Protein AF-A0A954U0E5-F1 (afdb_monomer_lite)

Foldseek 3Di:
DPDDDDDLVVVLLVVLLLLLLVLQLLLLVLQLCQQPPQPPRVDALQLCCCCPVVVHDSVVSSVVVNVLSVLSNCLSVCSNVVVVVVVVVVVVDPDDDPPPPPVPSNLVSLVSQLVSLVSSLVSQLVVDDVCSVLSCLLCLLVNLSSVLSNLQDADPVGNHRPPVSNVVSLLSLLLSLLSNLLSQLVCLLVVPVVQLLLQQLLCVLVVHDGDDPVVSSVVSNVSSVVSNVLSVDSNVDLDLVSLQVQLVVLLVVLCSQCSRVNPSCVSSSSSSSSSNSSSVSSSSNSVSVVVVVVVVVVVVVVVVVVVVVVVPVPPVVVVVVVVPD

Radius of gyration: 26.09 Å; chains: 1; bounding box: 82×47×80 Å

Structure (mmCIF, N/CA/C/O backbone):
data_AF-A0A954U0E5-F1
#
_entry.id   AF-A0A954U0E5-F1
#
loop_
_atom_site.group_PDB
_atom_site.id
_atom_site.type_symbol
_atom_site.label_atom_id
_atom_site.label_alt_id
_atom_site.label_comp_id
_atom_site.label_asym_id
_atom_site.label_entity_id
_atom_site.label_seq_id
_atom_site.pdbx_PDB_ins_code
_atom_site.Cartn_x
_atom_site.Cartn_y
_atom_site.Cartn_z
_atom_site.occupancy
_atom_site.B_iso_or_equiv
_atom_site.auth_seq_id
_atom_site.auth_comp_id
_atom_site.auth_asym_id
_atom_site.auth_atom_id
_atom_site.pdbx_PDB_model_num
ATOM 1 N N . MET A 1 1 ? -1.520 0.948 39.987 1.00 55.84 1 MET A N 1
ATOM 2 C CA . MET A 1 1 ? -2.871 0.745 39.416 1.00 55.84 1 MET A CA 1
ATOM 3 C C . MET A 1 1 ? -2.752 -0.191 38.223 1.00 55.84 1 MET A C 1
ATOM 5 O O . MET A 1 1 ? -1.857 0.040 37.416 1.00 55.84 1 MET A O 1
ATOM 9 N N . PRO A 1 2 ? -3.579 -1.242 38.111 1.00 66.69 2 PRO A N 1
ATOM 10 C CA . PRO A 1 2 ? -3.594 -2.088 36.920 1.00 66.69 2 PRO A CA 1
ATOM 11 C C . PRO A 1 2 ? -3.989 -1.260 35.680 1.00 66.69 2 PRO A C 1
ATOM 13 O O . PRO A 1 2 ? -4.793 -0.332 35.808 1.00 66.69 2 PRO A O 1
ATOM 16 N N . PRO A 1 3 ? -3.432 -1.548 34.489 1.00 73.62 3 PRO A N 1
ATOM 17 C CA . PRO A 1 3 ? -3.796 -0.834 33.271 1.00 73.62 3 PRO A CA 1
ATOM 18 C C . PRO A 1 3 ? -5.290 -1.017 32.983 1.00 73.62 3 PRO A C 1
ATOM 20 O O . PRO A 1 3 ? -5.809 -2.133 33.046 1.00 73.62 3 PRO A O 1
ATOM 23 N N . ALA A 1 4 ? -5.983 0.078 32.661 1.00 79.50 4 ALA A N 1
ATOM 24 C CA . ALA A 1 4 ? -7.388 0.026 32.271 1.00 79.50 4 ALA A CA 1
ATOM 25 C C . ALA A 1 4 ? -7.570 -0.944 31.090 1.00 79.50 4 ALA A C 1
ATOM 27 O O . ALA A 1 4 ? -6.839 -0.863 30.097 1.00 79.50 4 ALA A O 1
ATOM 28 N N . LYS A 1 5 ? -8.539 -1.865 31.195 1.00 87.12 5 LYS A N 1
ATOM 29 C CA . LYS A 1 5 ? -8.876 -2.789 30.104 1.00 87.12 5 LYS A CA 1
ATOM 30 C C . LYS A 1 5 ? -9.288 -1.968 28.878 1.00 87.12 5 LYS A C 1
ATOM 32 O O . LYS A 1 5 ? -10.148 -1.094 28.971 1.00 87.12 5 LYS A O 1
ATOM 37 N N . LEU A 1 6 ? -8.648 -2.221 27.736 1.00 87.88 6 LEU A N 1
ATOM 38 C CA . LEU A 1 6 ? -9.009 -1.565 26.480 1.00 87.88 6 LEU A CA 1
ATOM 39 C C . LEU A 1 6 ? -10.391 -2.044 26.040 1.00 87.88 6 LEU A C 1
ATOM 41 O O . LEU A 1 6 ? -10.669 -3.243 26.103 1.00 87.88 6 LEU A O 1
ATOM 45 N N . THR A 1 7 ? -11.229 -1.124 25.558 1.00 91.94 7 THR A N 1
ATOM 46 C CA . THR A 1 7 ? -12.489 -1.529 24.934 1.00 91.94 7 THR A CA 1
ATOM 47 C C . THR A 1 7 ? -12.191 -2.275 23.628 1.00 91.94 7 THR A C 1
ATOM 49 O O . THR A 1 7 ? -11.170 -1.998 22.978 1.00 91.94 7 THR A O 1
ATOM 52 N N . PRO A 1 8 ? -13.033 -3.236 23.229 1.00 91.50 8 PRO A N 1
ATOM 53 C CA . PRO A 1 8 ? -12.815 -4.006 22.009 1.00 91.50 8 PRO A CA 1
ATOM 54 C C . PRO A 1 8 ? -12.653 -3.146 20.737 1.00 91.50 8 PRO A C 1
ATOM 56 O O . PRO A 1 8 ? -11.813 -3.455 19.889 1.00 91.50 8 PRO A O 1
ATOM 59 N N . GLU A 1 9 ? -13.348 -2.010 20.630 1.00 92.50 9 GLU A N 1
ATOM 60 C CA . GLU A 1 9 ? -13.232 -1.068 19.504 1.00 92.50 9 GLU A CA 1
ATOM 61 C C . GLU A 1 9 ? -11.826 -0.466 19.428 1.00 92.50 9 GLU A C 1
ATOM 63 O O . GLU A 1 9 ? -11.230 -0.369 18.354 1.00 92.50 9 GLU A O 1
ATOM 68 N N . VAL A 1 10 ? -11.252 -0.105 20.582 1.00 92.00 10 VAL A N 1
ATOM 69 C CA . VAL A 1 10 ? -9.889 0.435 20.663 1.00 92.00 10 VAL A CA 1
ATOM 70 C C . VAL A 1 10 ? -8.868 -0.612 20.217 1.00 92.00 10 VAL A C 1
ATOM 72 O O . VAL A 1 10 ? -7.860 -0.265 19.598 1.00 92.00 10 VAL A O 1
ATOM 75 N N . VAL A 1 11 ? -9.125 -1.899 20.473 1.00 94.25 11 VAL A N 1
ATOM 76 C CA . VAL A 1 11 ? -8.275 -2.990 19.977 1.00 94.25 11 VAL A CA 1
ATOM 77 C C . VAL A 1 11 ? -8.310 -3.052 18.448 1.00 94.25 11 VAL A C 1
ATOM 79 O O . VAL A 1 11 ? -7.245 -3.128 17.831 1.00 94.25 11 VAL A O 1
ATOM 82 N N . VAL A 1 12 ? -9.494 -2.965 17.830 1.00 95.50 12 VAL A N 1
ATOM 83 C CA . VAL A 1 12 ? -9.645 -2.956 16.361 1.00 95.50 12 VAL A CA 1
ATOM 84 C C . VAL A 1 12 ? -8.952 -1.738 15.748 1.00 95.50 12 VAL A C 1
ATOM 86 O O . VAL A 1 12 ? -8.117 -1.898 14.855 1.00 95.50 12 VAL A O 1
ATOM 89 N N . GLN A 1 13 ? -9.208 -0.535 16.276 1.00 94.75 13 GLN A N 1
ATOM 90 C CA . GLN A 1 13 ? -8.558 0.700 15.821 1.00 94.75 13 GLN A CA 1
ATOM 91 C C . GLN A 1 13 ? -7.031 0.585 15.892 1.00 94.75 13 GLN A C 1
ATOM 93 O O . GLN A 1 13 ? -6.328 0.900 14.934 1.00 94.75 13 GLN A O 1
ATOM 98 N N . ARG A 1 14 ? -6.497 0.062 17.002 1.00 94.25 14 ARG A N 1
ATOM 99 C CA . ARG A 1 14 ? -5.051 -0.107 17.183 1.00 94.25 14 ARG A CA 1
ATOM 100 C C . ARG A 1 14 ? -4.450 -1.089 16.180 1.00 94.25 14 ARG A C 1
ATOM 102 O O . ARG A 1 14 ? -3.355 -0.833 15.684 1.00 94.25 14 ARG A O 1
ATOM 109 N N . ARG A 1 15 ? -5.135 -2.202 15.889 1.00 96.31 15 ARG A N 1
ATOM 110 C CA . ARG A 1 15 ? -4.690 -3.188 14.889 1.00 96.31 15 ARG A CA 1
ATOM 111 C C . ARG A 1 15 ? -4.617 -2.562 13.499 1.00 96.31 15 ARG A C 1
ATOM 113 O O . ARG A 1 15 ? -3.577 -2.675 12.857 1.00 96.31 15 ARG A O 1
ATOM 120 N N . VAL A 1 16 ? -5.664 -1.845 13.089 1.00 97.25 16 VAL A N 1
ATOM 121 C CA . VAL A 1 16 ? -5.708 -1.141 11.798 1.00 97.25 16 VAL A CA 1
ATOM 122 C C . VAL A 1 16 ? -4.586 -0.109 11.689 1.00 97.25 16 VAL A C 1
ATOM 124 O O . VAL A 1 16 ? -3.791 -0.170 10.754 1.00 97.25 16 VAL A O 1
ATOM 127 N N . THR A 1 17 ? -4.457 0.796 12.662 1.00 96.38 17 THR A N 1
ATOM 128 C CA . THR A 1 17 ? -3.434 1.852 12.621 1.00 96.38 17 THR A CA 1
ATOM 129 C C . THR A 1 17 ? -2.017 1.279 12.631 1.00 96.38 17 THR A C 1
ATOM 131 O O . THR A 1 17 ? -1.142 1.786 11.934 1.00 96.38 17 THR A O 1
ATOM 134 N N . ASN A 1 18 ? -1.763 0.212 13.396 1.00 96.62 18 ASN A N 1
ATOM 135 C CA . ASN A 1 18 ? -0.454 -0.441 13.394 1.00 96.62 18 ASN A CA 1
ATOM 136 C C . ASN A 1 18 ? -0.160 -1.123 12.054 1.00 96.62 18 ASN A C 1
ATOM 138 O O . ASN A 1 18 ? 0.963 -1.017 11.569 1.00 96.62 18 ASN A O 1
ATOM 142 N N . CYS A 1 19 ? -1.152 -1.781 11.447 1.00 98.38 19 CYS A N 1
ATOM 143 C CA . CYS A 1 19 ? -1.001 -2.389 10.129 1.00 98.38 19 CYS A CA 1
ATOM 144 C C . CYS A 1 19 ? -0.666 -1.327 9.070 1.00 98.38 19 CYS A C 1
ATOM 146 O O . CYS A 1 19 ? 0.335 -1.468 8.375 1.00 98.38 19 CYS A O 1
ATOM 148 N N . LEU A 1 20 ? -1.399 -0.207 9.039 1.00 98.31 20 LEU A N 1
ATOM 149 C CA . LEU A 1 20 ? -1.103 0.916 8.142 1.00 98.31 20 LEU A CA 1
ATOM 150 C C . LEU A 1 20 ? 0.313 1.478 8.339 1.00 98.31 20 LEU A C 1
ATOM 152 O O . LEU A 1 20 ? 0.988 1.770 7.358 1.00 98.31 20 LEU A O 1
ATOM 156 N N . ARG A 1 21 ? 0.790 1.613 9.585 1.00 98.00 21 ARG A N 1
ATOM 157 C CA . ARG A 1 21 ? 2.162 2.080 9.866 1.00 98.00 21 ARG A CA 1
ATOM 158 C C . ARG A 1 21 ? 3.225 1.129 9.329 1.00 98.00 21 ARG A C 1
ATOM 160 O O . ARG A 1 21 ? 4.216 1.596 8.780 1.00 98.00 21 ARG A O 1
ATOM 167 N N . VAL A 1 22 ? 3.025 -0.180 9.484 1.00 98.38 22 VAL A N 1
ATOM 168 C CA . VAL A 1 22 ? 3.940 -1.192 8.934 1.00 98.38 22 VAL A CA 1
ATOM 169 C C . VAL A 1 22 ? 3.947 -1.114 7.411 1.00 98.38 22 VAL A C 1
ATOM 171 O O . VAL A 1 22 ? 5.017 -1.011 6.824 1.00 98.38 22 VAL A O 1
ATOM 174 N N . VAL A 1 23 ? 2.769 -1.086 6.780 1.00 98.56 23 VAL A N 1
ATOM 175 C CA . VAL A 1 23 ? 2.635 -0.961 5.319 1.00 98.56 23 VAL A CA 1
ATOM 176 C C . VAL A 1 23 ? 3.335 0.300 4.810 1.00 98.56 23 VAL A C 1
ATOM 178 O O . VAL A 1 23 ? 4.126 0.215 3.875 1.00 98.56 23 VAL A O 1
ATOM 181 N N . LEU A 1 24 ? 3.105 1.448 5.457 1.00 98.50 24 LEU A N 1
ATOM 182 C CA . LEU A 1 24 ? 3.744 2.711 5.092 1.00 98.50 24 LEU A CA 1
ATOM 183 C C . LEU A 1 24 ? 5.268 2.634 5.218 1.00 98.50 24 LEU A C 1
ATOM 185 O O . LEU A 1 24 ? 5.973 3.036 4.301 1.00 98.50 24 LEU A O 1
ATOM 189 N N . ALA A 1 25 ? 5.779 2.108 6.333 1.00 98.56 25 ALA A N 1
ATOM 190 C CA . ALA A 1 25 ? 7.216 2.002 6.563 1.00 98.56 25 ALA A CA 1
ATOM 191 C C . ALA A 1 25 ? 7.895 1.079 5.541 1.00 98.56 25 ALA A C 1
ATOM 193 O O . ALA A 1 25 ? 8.943 1.436 5.008 1.00 98.56 25 ALA A O 1
ATOM 194 N N . VAL A 1 26 ? 7.279 -0.068 5.231 1.00 98.62 26 VAL A N 1
ATOM 195 C CA . VAL A 1 26 ? 7.780 -1.003 4.213 1.00 98.62 26 VAL A CA 1
ATOM 196 C C . VAL A 1 26 ? 7.781 -0.352 2.830 1.00 98.62 26 VAL A C 1
ATOM 198 O O . VAL A 1 26 ? 8.789 -0.423 2.134 1.00 98.62 26 VAL A O 1
ATOM 201 N N . GLN A 1 27 ? 6.701 0.335 2.455 1.00 98.38 27 GLN A N 1
ATOM 202 C CA . GLN A 1 27 ? 6.607 1.038 1.176 1.00 98.38 27 GLN A CA 1
ATOM 203 C C . GLN A 1 27 ? 7.632 2.169 1.053 1.00 98.38 27 GLN A C 1
ATOM 205 O O . GLN A 1 27 ? 8.293 2.275 0.025 1.00 98.38 27 GLN A O 1
ATOM 210 N N . CYS A 1 28 ? 7.797 2.993 2.093 1.00 98.56 28 CYS A N 1
ATOM 211 C CA . CYS A 1 28 ? 8.821 4.037 2.122 1.00 98.56 28 CYS A CA 1
ATOM 212 C C . CYS A 1 28 ? 10.231 3.444 2.008 1.00 98.56 28 CYS A C 1
ATOM 214 O O . CYS A 1 28 ? 11.059 3.980 1.279 1.00 98.56 28 CYS A O 1
ATOM 216 N N . GLY A 1 29 ? 10.491 2.328 2.698 1.00 98.38 29 GLY A N 1
ATOM 217 C CA . GLY A 1 29 ? 11.748 1.591 2.581 1.00 98.38 29 GLY A CA 1
ATOM 218 C C . GLY A 1 29 ? 11.969 1.034 1.175 1.00 98.38 29 GLY A C 1
ATOM 219 O O . GLY A 1 29 ? 13.069 1.148 0.653 1.00 98.38 29 GLY A O 1
ATOM 220 N N . GLY A 1 30 ? 10.928 0.497 0.533 1.00 97.94 30 GLY A N 1
ATOM 221 C CA . GLY A 1 30 ? 10.982 0.032 -0.853 1.00 97.94 30 GLY A CA 1
ATOM 222 C C . GLY A 1 30 ? 11.251 1.152 -1.853 1.00 97.94 30 GLY A C 1
ATOM 223 O O . GLY A 1 30 ? 12.114 1.000 -2.710 1.00 97.94 30 GLY A O 1
ATOM 224 N N . MET A 1 31 ? 10.573 2.295 -1.703 1.00 97.25 31 MET A N 1
ATOM 225 C CA . MET A 1 31 ? 10.787 3.468 -2.554 1.00 97.25 31 MET A CA 1
ATOM 226 C C . MET A 1 31 ? 12.219 3.990 -2.435 1.00 97.25 31 MET A C 1
ATOM 228 O O . MET A 1 31 ? 12.886 4.190 -3.443 1.00 97.25 31 MET A O 1
ATOM 232 N N . ALA A 1 32 ? 12.707 4.159 -1.206 1.00 97.81 32 ALA A N 1
ATOM 233 C CA . ALA A 1 32 ? 14.068 4.615 -0.974 1.00 97.81 32 ALA A CA 1
ATOM 234 C C . ALA A 1 32 ? 15.101 3.592 -1.456 1.00 97.81 32 ALA A C 1
ATOM 236 O O . ALA A 1 32 ? 16.083 3.968 -2.083 1.00 97.81 32 ALA A O 1
ATOM 237 N N . ALA A 1 33 ? 14.867 2.298 -1.219 1.00 97.38 33 ALA A N 1
ATOM 238 C CA . ALA A 1 33 ? 15.778 1.254 -1.662 1.00 97.38 33 ALA A CA 1
ATOM 239 C C . ALA A 1 33 ? 15.918 1.195 -3.181 1.00 97.38 33 ALA A C 1
ATOM 241 O O . ALA A 1 33 ? 17.031 1.001 -3.664 1.00 97.38 33 ALA A O 1
ATOM 242 N N . ARG A 1 34 ? 14.813 1.398 -3.911 1.00 96.44 34 ARG A N 1
ATOM 243 C CA . ARG A 1 34 ? 14.799 1.410 -5.376 1.00 96.44 34 ARG A CA 1
ATOM 244 C C . ARG A 1 34 ? 15.803 2.421 -5.923 1.00 96.44 34 ARG A C 1
ATOM 246 O O . ARG A 1 34 ? 16.664 2.042 -6.700 1.00 96.44 34 ARG A O 1
ATOM 253 N N . TYR A 1 35 ? 15.734 3.660 -5.451 1.00 96.25 35 TYR A N 1
ATOM 254 C CA . TYR A 1 35 ? 16.524 4.748 -6.026 1.00 96.25 35 TYR A CA 1
ATOM 255 C C . TYR A 1 35 ? 17.900 4.934 -5.370 1.00 96.25 35 TYR A C 1
ATOM 257 O O . TYR A 1 35 ? 18.834 5.364 -6.033 1.00 96.25 35 TYR A O 1
ATOM 265 N N . LEU A 1 36 ? 18.068 4.570 -4.092 1.00 96.50 36 LEU A N 1
ATOM 266 C CA . LEU A 1 36 ? 19.341 4.763 -3.379 1.00 96.50 36 LEU A CA 1
ATOM 267 C C . LEU A 1 36 ? 20.290 3.562 -3.458 1.00 96.50 36 LEU A C 1
ATOM 269 O O . LEU A 1 36 ? 21.501 3.738 -3.344 1.00 96.50 36 LEU A O 1
ATOM 273 N N . PHE A 1 37 ? 19.764 2.335 -3.557 1.00 95.94 37 PHE A N 1
ATOM 274 C CA . PHE A 1 37 ? 20.568 1.121 -3.348 1.00 95.94 37 PHE A CA 1
ATOM 275 C C . PHE A 1 37 ? 20.539 0.139 -4.520 1.00 95.94 37 PHE A C 1
ATOM 277 O O . PHE A 1 37 ? 21.452 -0.681 -4.627 1.00 95.94 37 PHE A O 1
ATOM 284 N N . VAL A 1 38 ? 19.530 0.190 -5.398 1.00 94.19 38 VAL A N 1
ATOM 285 C CA . VAL A 1 38 ? 19.471 -0.694 -6.570 1.00 94.19 38 VAL A CA 1
ATOM 286 C C . VAL A 1 38 ? 20.225 -0.041 -7.737 1.00 94.19 38 VAL A C 1
ATOM 288 O O . VAL A 1 38 ? 19.858 1.046 -8.169 1.00 94.19 38 VAL A O 1
ATOM 291 N N . PRO A 1 39 ? 21.271 -0.684 -8.288 1.00 86.62 39 PRO A N 1
ATOM 292 C CA . PRO A 1 39 ? 22.150 -0.052 -9.276 1.00 86.62 39 PRO A CA 1
ATOM 293 C C . PRO A 1 39 ? 21.510 0.158 -10.656 1.00 86.62 39 PRO A C 1
ATOM 295 O O . PRO A 1 39 ? 22.025 0.939 -11.443 1.00 86.62 39 PRO A O 1
ATOM 298 N N . PHE A 1 40 ? 20.413 -0.538 -10.966 1.00 80.75 40 PHE A N 1
ATOM 299 C CA . PHE A 1 40 ? 19.806 -0.542 -12.304 1.00 80.75 40 PHE A CA 1
ATOM 300 C C . PHE A 1 40 ? 18.564 0.352 -12.436 1.00 80.75 40 PHE A C 1
ATOM 302 O O . PHE A 1 40 ? 18.043 0.496 -13.535 1.00 80.75 40 PHE A O 1
ATOM 309 N N . GLU A 1 41 ? 18.076 0.937 -11.338 1.00 78.88 41 GLU A N 1
ATOM 310 C CA . GLU A 1 41 ? 16.840 1.735 -11.317 1.00 78.88 41 GLU A CA 1
ATOM 311 C C . GLU A 1 41 ? 17.018 3.026 -10.503 1.00 78.88 41 GLU A C 1
ATOM 313 O O . GLU A 1 41 ? 16.167 3.382 -9.689 1.00 78.88 41 GLU A O 1
ATOM 318 N N . GLN A 1 42 ? 18.151 3.708 -10.691 1.00 82.00 42 GLN A N 1
ATOM 319 C CA . GLN A 1 42 ? 18.476 4.917 -9.926 1.00 82.00 42 GLN A CA 1
ATOM 320 C C . GLN A 1 42 ? 17.687 6.149 -10.379 1.00 82.00 42 GLN A C 1
ATOM 322 O O . GLN A 1 42 ? 17.476 7.051 -9.580 1.00 82.00 42 GLN A O 1
ATOM 327 N N . GLU A 1 43 ? 17.199 6.167 -11.619 1.00 91.25 43 GLU A N 1
ATOM 328 C CA . GLU A 1 43 ? 16.533 7.336 -12.190 1.00 91.25 43 GLU A CA 1
ATOM 329 C C . GLU A 1 43 ? 15.008 7.210 -12.090 1.00 91.25 43 GLU A C 1
ATOM 331 O O . GLU A 1 43 ? 14.399 6.324 -12.698 1.00 91.25 43 GLU A O 1
ATOM 336 N N . SER A 1 44 ? 14.359 8.108 -11.344 1.00 95.44 44 SER A N 1
ATOM 337 C CA . SER A 1 44 ? 12.902 8.255 -11.427 1.00 95.44 44 SER A CA 1
ATOM 338 C C . SER A 1 44 ? 12.470 9.171 -12.569 1.00 95.44 44 SER A C 1
ATOM 340 O O . SER A 1 44 ? 13.234 9.983 -13.093 1.00 95.44 44 SER A O 1
ATOM 342 N N . ASP A 1 45 ? 11.175 9.125 -12.885 1.00 96.44 45 ASP A N 1
ATOM 343 C CA . ASP A 1 45 ? 10.559 10.099 -13.787 1.00 96.44 45 ASP A CA 1
ATOM 344 C C . ASP A 1 45 ? 10.649 11.535 -13.252 1.00 96.44 45 ASP A C 1
ATOM 346 O O . ASP A 1 45 ? 10.699 12.472 -14.046 1.00 96.44 45 ASP A O 1
ATOM 350 N N . PHE A 1 46 ? 10.732 11.726 -11.928 1.00 97.00 46 PHE A N 1
ATOM 351 C CA . PHE A 1 46 ? 11.002 13.038 -11.339 1.00 97.00 46 PHE A CA 1
ATOM 352 C C . PHE A 1 46 ? 12.404 13.521 -11.717 1.00 97.00 46 PHE A C 1
ATOM 354 O O . PHE A 1 46 ? 12.530 14.597 -12.298 1.00 97.00 46 PHE A O 1
ATOM 361 N N . PHE A 1 47 ? 13.438 12.713 -11.463 1.00 97.38 47 PHE A N 1
ATOM 362 C CA . PHE A 1 47 ? 14.819 13.039 -11.832 1.00 97.38 47 PHE A CA 1
ATOM 363 C C . PHE A 1 47 ? 14.954 13.328 -13.322 1.00 97.38 47 PHE A C 1
ATOM 365 O O . PHE A 1 47 ? 15.462 14.377 -13.715 1.00 97.38 47 PHE A O 1
ATOM 372 N N . SER A 1 48 ? 14.435 12.434 -14.156 1.00 96.88 48 SER A N 1
ATOM 373 C CA . SER A 1 48 ? 14.538 12.602 -15.594 1.00 96.88 48 SER A CA 1
ATOM 374 C C . SER A 1 48 ? 13.812 13.844 -16.105 1.00 96.88 48 SER A C 1
ATOM 376 O O . SER A 1 48 ? 14.324 14.498 -17.005 1.00 96.88 48 SER A O 1
ATOM 378 N N . THR A 1 49 ? 12.662 14.209 -15.530 1.00 97.19 49 THR A N 1
ATOM 379 C CA . THR A 1 49 ? 11.974 15.453 -15.918 1.00 97.19 49 THR A CA 1
ATOM 380 C C . THR A 1 49 ? 12.814 16.677 -15.549 1.00 97.19 49 THR A C 1
ATOM 382 O O . THR A 1 49 ? 12.959 17.594 -16.355 1.00 97.19 49 THR A O 1
ATOM 385 N N . LEU A 1 50 ? 13.431 16.687 -14.359 1.00 97.38 50 LEU A N 1
ATOM 386 C CA . LEU A 1 50 ? 14.325 17.780 -13.962 1.00 97.38 50 LEU A CA 1
ATOM 387 C C . LEU A 1 50 ? 15.493 17.944 -14.943 1.00 97.38 50 LEU A C 1
ATOM 389 O O . LEU A 1 50 ? 15.806 19.067 -15.330 1.00 97.38 50 LEU A O 1
ATOM 393 N N . VAL A 1 51 ? 16.133 16.840 -15.337 1.00 97.81 51 VAL A N 1
ATOM 394 C CA . VAL A 1 51 ? 17.326 16.865 -16.197 1.00 97.81 51 VAL A CA 1
ATOM 395 C C . VAL A 1 51 ? 16.976 17.158 -17.653 1.00 97.81 51 VAL A C 1
ATOM 397 O O . VAL A 1 51 ? 17.576 18.045 -18.253 1.00 97.81 51 VAL A O 1
ATOM 400 N N . PHE A 1 52 ? 16.027 16.425 -18.236 1.00 97.12 52 PHE A N 1
ATOM 401 C CA . PHE A 1 52 ? 15.786 16.463 -19.680 1.00 97.12 52 PHE A CA 1
ATOM 402 C C . PHE A 1 52 ? 14.783 17.534 -20.103 1.00 97.12 52 PHE A C 1
ATOM 404 O O . PHE A 1 52 ? 14.973 18.137 -21.155 1.00 97.12 52 PHE A O 1
ATOM 411 N N . ASP A 1 53 ? 13.746 17.791 -19.301 1.00 97.00 53 ASP A N 1
ATOM 412 C CA . ASP A 1 53 ? 12.699 18.750 -19.674 1.00 97.00 53 ASP A CA 1
ATOM 413 C C . ASP A 1 53 ? 12.966 20.144 -19.102 1.00 97.00 53 ASP A C 1
ATOM 415 O O . ASP A 1 53 ? 12.592 21.150 -19.707 1.00 97.00 53 ASP A O 1
ATOM 419 N N . TRP A 1 54 ? 13.585 20.222 -17.920 1.00 97.75 54 TRP A N 1
ATOM 420 C CA . TRP A 1 54 ? 13.868 21.493 -17.239 1.00 97.75 54 TRP A CA 1
ATOM 421 C C . TRP A 1 54 ? 15.348 21.872 -17.230 1.00 97.75 54 TRP A C 1
ATOM 423 O O . TRP A 1 54 ? 15.696 22.906 -16.658 1.00 97.75 54 TRP A O 1
ATOM 433 N N . GLU A 1 55 ? 16.205 21.065 -17.860 1.00 98.06 55 GLU A N 1
ATOM 434 C CA . GLU A 1 55 ? 17.636 21.336 -18.044 1.00 98.06 55 GLU A CA 1
ATOM 435 C C . GLU A 1 55 ? 18.390 21.595 -16.723 1.00 98.06 55 GLU A C 1
ATOM 437 O O . GLU A 1 55 ? 19.357 22.361 -16.665 1.00 98.06 55 GLU A O 1
ATOM 442 N N . TRP A 1 56 ? 17.958 20.972 -15.619 1.00 98.44 56 TRP A N 1
ATOM 443 C CA . TRP A 1 56 ? 18.694 21.058 -14.359 1.00 98.44 56 TRP A CA 1
ATOM 444 C C . TRP A 1 56 ? 20.037 20.332 -14.483 1.00 98.44 56 TRP A C 1
ATOM 446 O O . TRP A 1 56 ? 20.111 19.267 -15.098 1.00 98.44 56 TRP A O 1
ATOM 456 N N . PRO A 1 57 ? 21.103 20.831 -13.827 1.00 98.19 57 PRO A N 1
ATOM 457 C CA . PRO A 1 57 ? 22.333 20.066 -13.699 1.00 98.19 57 PRO A CA 1
ATOM 458 C C . PRO A 1 57 ? 22.052 18.700 -13.062 1.00 98.19 57 PRO A C 1
ATOM 460 O O . PRO A 1 57 ? 21.437 18.635 -11.997 1.00 98.19 57 PRO A O 1
ATOM 463 N N . GLU A 1 58 ? 22.555 17.625 -13.669 1.00 97.19 58 GLU A N 1
ATOM 464 C CA . GLU A 1 58 ? 22.348 16.237 -13.221 1.00 97.19 58 GLU A CA 1
ATOM 465 C C . GLU A 1 58 ? 22.661 16.054 -11.727 1.00 97.19 58 GLU A C 1
ATOM 467 O O . GLU A 1 58 ? 21.857 15.532 -10.959 1.00 97.19 58 GLU A O 1
ATOM 472 N N . THR A 1 59 ? 23.791 16.609 -11.278 1.00 97.00 59 THR A N 1
ATOM 473 C CA . THR A 1 59 ? 24.216 16.568 -9.868 1.00 97.00 59 THR A CA 1
ATOM 474 C C . THR A 1 59 ? 23.231 17.244 -8.912 1.00 97.00 59 THR A C 1
ATOM 476 O O . THR A 1 59 ? 23.122 16.846 -7.750 1.00 97.00 59 THR A O 1
ATOM 479 N N . LEU A 1 60 ? 22.516 18.273 -9.375 1.00 97.69 60 LEU A N 1
ATOM 480 C CA . LEU A 1 60 ? 21.494 18.957 -8.593 1.00 97.69 60 LEU A CA 1
ATOM 481 C C . LEU A 1 60 ? 20.211 18.124 -8.552 1.00 97.69 60 LEU A C 1
ATOM 483 O O . LEU A 1 60 ? 19.683 17.911 -7.463 1.00 97.69 60 LEU A O 1
ATOM 487 N N . ALA A 1 61 ? 19.745 17.629 -9.702 1.00 97.19 61 ALA A N 1
ATOM 488 C CA . ALA A 1 61 ? 18.560 16.777 -9.795 1.00 97.19 61 ALA A CA 1
ATOM 489 C C . ALA A 1 61 ? 18.700 15.515 -8.926 1.00 97.19 61 ALA A C 1
ATOM 491 O O . ALA A 1 61 ? 17.834 15.262 -8.084 1.00 97.19 61 ALA A O 1
ATOM 492 N N . GLN A 1 62 ? 19.837 14.813 -9.031 1.00 96.62 62 GLN A N 1
ATOM 493 C CA . GLN A 1 62 ? 20.142 13.634 -8.214 1.00 96.62 62 GLN A CA 1
ATOM 494 C C . GLN A 1 62 ? 20.111 13.970 -6.722 1.00 96.62 62 GLN A C 1
ATOM 496 O O . GLN A 1 62 ? 19.480 13.276 -5.934 1.00 96.62 62 GLN A O 1
ATOM 501 N N . ARG A 1 63 ? 20.732 15.087 -6.311 1.00 96.69 63 ARG A N 1
ATOM 502 C CA . ARG A 1 63 ? 20.742 15.499 -4.900 1.00 96.69 63 ARG A CA 1
ATOM 503 C C . ARG A 1 63 ? 19.330 15.736 -4.359 1.00 96.69 63 ARG A C 1
ATOM 505 O O . ARG A 1 63 ? 19.064 15.390 -3.209 1.00 96.69 63 ARG A O 1
ATOM 512 N N . TYR A 1 64 ? 18.444 16.359 -5.137 1.00 97.12 64 TYR A N 1
ATOM 513 C CA . TYR A 1 64 ? 17.060 16.590 -4.711 1.00 97.12 64 TYR A CA 1
ATOM 514 C C . TYR A 1 64 ? 16.281 15.283 -4.566 1.00 97.12 64 TYR A C 1
ATOM 516 O O . TYR A 1 64 ? 15.557 15.116 -3.581 1.00 97.12 64 TYR A O 1
ATOM 524 N N . GLU A 1 65 ? 16.449 14.360 -5.510 1.00 96.50 65 GLU A N 1
ATOM 525 C CA . GLU A 1 65 ? 15.862 13.028 -5.419 1.00 96.50 65 GLU A CA 1
ATOM 526 C C . GLU A 1 65 ? 16.387 12.265 -4.199 1.00 96.50 65 GLU A C 1
ATOM 528 O O . GLU A 1 65 ? 15.587 11.846 -3.361 1.00 96.50 65 GLU A O 1
ATOM 533 N N . ASP A 1 66 ? 17.708 12.172 -4.033 1.00 96.88 66 ASP A N 1
ATOM 534 C CA . ASP A 1 66 ? 18.349 11.472 -2.919 1.00 96.88 66 ASP A CA 1
ATOM 535 C C . ASP A 1 66 ? 17.843 11.988 -1.570 1.00 96.88 66 ASP A C 1
ATOM 537 O O . ASP A 1 66 ? 17.469 11.206 -0.691 1.00 96.88 66 ASP A O 1
ATOM 541 N N . VAL A 1 67 ? 17.788 13.315 -1.396 1.00 97.62 67 VAL A N 1
ATOM 542 C CA . VAL A 1 67 ? 17.263 13.946 -0.176 1.00 97.62 67 VAL A CA 1
ATOM 543 C C . VAL A 1 67 ? 15.806 13.551 0.053 1.00 97.62 67 VAL A C 1
ATOM 545 O O . VAL A 1 67 ? 15.439 13.213 1.181 1.00 97.62 67 VAL A O 1
ATOM 548 N N . GLY A 1 68 ? 14.980 13.556 -0.995 1.00 97.69 68 GLY A N 1
ATOM 549 C CA . GLY A 1 68 ? 13.585 13.131 -0.914 1.00 97.69 68 GLY A CA 1
ATOM 550 C C . GLY A 1 68 ? 13.431 11.662 -0.511 1.00 97.69 68 GLY A C 1
ATOM 551 O O . GLY A 1 68 ? 12.622 11.344 0.367 1.00 97.69 68 GLY A O 1
ATOM 552 N N . MET A 1 69 ? 14.256 10.773 -1.068 1.00 97.75 69 MET A N 1
ATOM 553 C CA . MET A 1 69 ? 14.244 9.336 -0.770 1.00 97.75 69 MET A CA 1
ATOM 554 C C . MET A 1 69 ? 14.734 9.030 0.649 1.00 97.75 69 MET A C 1
ATOM 556 O O . MET A 1 69 ? 14.077 8.284 1.384 1.00 97.75 69 MET A O 1
ATOM 560 N N . TRP A 1 70 ? 15.825 9.662 1.094 1.00 98.25 70 TRP A N 1
ATOM 561 C CA . TRP A 1 70 ? 16.288 9.566 2.481 1.00 98.25 70 TRP A CA 1
ATOM 562 C C . TRP A 1 70 ? 15.239 10.092 3.460 1.00 98.25 70 TRP A C 1
ATOM 564 O O . TRP A 1 70 ? 14.930 9.425 4.453 1.00 98.25 70 TRP A O 1
ATOM 574 N N . ALA A 1 71 ? 14.641 11.251 3.172 1.00 98.25 71 ALA A N 1
ATOM 575 C CA . ALA A 1 71 ? 13.578 11.816 3.993 1.00 98.25 71 ALA A CA 1
ATOM 576 C C . ALA A 1 71 ? 12.360 10.883 4.063 1.00 98.25 71 ALA A C 1
ATOM 578 O O . ALA A 1 71 ? 11.813 10.682 5.150 1.00 98.25 71 ALA A O 1
ATOM 579 N N . MET A 1 72 ? 11.967 10.255 2.950 1.00 97.56 72 MET A N 1
ATOM 580 C CA . MET A 1 72 ? 10.867 9.289 2.910 1.00 97.56 72 MET A CA 1
ATOM 581 C C . MET A 1 72 ? 11.152 8.069 3.791 1.00 97.56 72 MET A C 1
ATOM 583 O O . MET A 1 72 ? 10.292 7.680 4.589 1.00 97.56 72 MET A O 1
ATOM 587 N N . MET A 1 73 ? 12.357 7.498 3.703 1.00 98.00 73 MET A N 1
ATOM 588 C CA . MET A 1 73 ? 12.760 6.355 4.525 1.00 98.00 73 MET A CA 1
ATOM 589 C C . MET A 1 73 ? 12.774 6.700 6.017 1.00 98.00 73 MET A C 1
ATOM 591 O O . MET A 1 73 ? 12.181 5.979 6.824 1.00 98.00 73 MET A O 1
ATOM 595 N N . VAL A 1 74 ? 13.394 7.825 6.387 1.00 98.00 74 VAL A N 1
ATOM 596 C CA . VAL A 1 74 ? 13.462 8.292 7.780 1.00 98.00 74 VAL A CA 1
ATOM 597 C C . VAL A 1 74 ? 12.063 8.567 8.326 1.00 98.00 74 VAL A C 1
ATOM 599 O O . VAL A 1 74 ? 11.738 8.110 9.421 1.00 98.00 74 VAL A O 1
ATOM 602 N N . CYS A 1 75 ? 11.206 9.247 7.561 1.00 97.69 75 CYS A N 1
ATOM 603 C CA . CYS A 1 75 ? 9.820 9.517 7.943 1.00 97.69 75 CYS A CA 1
ATOM 604 C C . CYS A 1 75 ? 9.017 8.224 8.145 1.00 97.69 75 CYS A C 1
ATOM 606 O O . CYS A 1 75 ? 8.321 8.084 9.153 1.00 97.69 75 CYS A O 1
ATOM 608 N N . GLY A 1 76 ? 9.132 7.262 7.222 1.00 97.88 76 GLY A N 1
ATOM 609 C CA . GLY A 1 76 ? 8.457 5.966 7.317 1.00 97.88 76 GLY A CA 1
ATOM 610 C C . GLY A 1 76 ? 8.885 5.177 8.557 1.00 97.88 76 GLY A C 1
ATOM 611 O O . GLY A 1 76 ? 8.037 4.717 9.326 1.00 97.88 76 GLY A O 1
ATOM 612 N N . LEU A 1 77 ? 10.196 5.087 8.806 1.00 97.94 77 LEU A N 1
ATOM 613 C CA . LEU A 1 77 ? 10.744 4.396 9.974 1.00 97.94 77 LEU A CA 1
ATOM 614 C C . LEU A 1 77 ? 10.356 5.094 11.284 1.00 97.94 77 LEU A C 1
ATOM 616 O O . LEU A 1 77 ? 9.923 4.438 12.232 1.00 97.94 77 LEU A O 1
ATOM 620 N N . ALA A 1 78 ? 10.444 6.423 11.331 1.00 96.06 78 ALA A N 1
ATOM 621 C CA . ALA A 1 78 ? 10.039 7.232 12.477 1.00 96.06 78 ALA A CA 1
ATOM 622 C C . ALA A 1 78 ? 8.572 6.984 12.867 1.00 96.06 78 ALA A C 1
ATOM 624 O O . ALA A 1 78 ? 8.267 6.735 14.037 1.00 96.06 78 ALA A O 1
ATOM 625 N N . LEU A 1 79 ? 7.660 6.993 11.889 1.00 95.94 79 LEU A N 1
ATOM 626 C CA . LEU A 1 79 ? 6.229 6.754 12.107 1.00 95.94 79 LEU A CA 1
ATOM 627 C C . LEU A 1 79 ? 5.926 5.350 12.655 1.00 95.94 79 LEU A C 1
ATOM 629 O O . LEU A 1 79 ? 4.920 5.175 13.351 1.00 95.94 79 LEU A O 1
ATOM 633 N N . LEU A 1 80 ? 6.787 4.367 12.381 1.00 96.44 80 LEU A N 1
ATOM 634 C CA . LEU A 1 80 ? 6.692 3.011 12.922 1.00 96.44 80 LEU A CA 1
ATOM 635 C C . LEU A 1 80 ? 7.303 2.894 14.329 1.00 96.44 80 LEU A C 1
ATOM 637 O O . LEU A 1 80 ? 6.679 2.325 15.230 1.00 96.44 80 LEU A O 1
ATOM 641 N N . VAL A 1 81 ? 8.509 3.435 14.527 1.00 95.31 81 VAL A N 1
ATOM 642 C CA . VAL A 1 81 ? 9.325 3.228 15.735 1.00 95.31 81 VAL A CA 1
ATOM 643 C C . VAL A 1 81 ? 8.867 4.101 16.900 1.00 95.31 81 VAL A C 1
ATOM 645 O O . VAL A 1 81 ? 8.737 3.605 18.021 1.00 95.31 81 VAL A O 1
ATOM 648 N N . PHE A 1 82 ? 8.562 5.380 16.679 1.00 92.12 82 PHE A N 1
ATOM 649 C CA . PHE A 1 82 ? 8.248 6.291 17.785 1.00 92.12 82 PHE A CA 1
ATOM 650 C C . PHE A 1 82 ? 7.033 5.861 18.628 1.00 92.12 82 PHE A C 1
ATOM 652 O O . PHE A 1 82 ? 7.148 5.872 19.855 1.00 92.12 82 PHE A O 1
ATOM 659 N N . PRO A 1 83 ? 5.898 5.397 18.058 1.00 90.44 83 PRO A N 1
ATOM 660 C CA . PRO A 1 83 ? 4.786 4.887 18.864 1.00 90.44 83 PRO A CA 1
ATOM 661 C C . PRO A 1 83 ? 5.125 3.609 19.648 1.00 90.44 83 PRO A C 1
ATOM 663 O O . PRO A 1 83 ? 4.424 3.261 20.600 1.00 90.44 83 PRO A O 1
ATOM 666 N N . LEU A 1 84 ? 6.145 2.847 19.237 1.00 91.06 84 LEU A N 1
ATOM 667 C CA . LEU A 1 84 ? 6.648 1.703 19.999 1.00 91.06 84 LEU A CA 1
ATOM 668 C C . LEU A 1 84 ? 7.504 2.177 21.177 1.00 91.06 84 LEU A C 1
ATOM 670 O O . LEU A 1 84 ? 7.237 1.778 22.309 1.00 91.06 84 LEU A O 1
ATOM 674 N N . VAL A 1 85 ? 8.453 3.080 20.925 1.00 90.50 85 VAL A N 1
ATOM 675 C CA . VAL A 1 85 ? 9.313 3.678 21.958 1.00 90.50 85 VAL A CA 1
ATOM 676 C C . VAL A 1 85 ? 8.475 4.383 23.024 1.00 90.50 85 VAL A C 1
ATOM 678 O O . VAL A 1 85 ? 8.663 4.141 24.211 1.00 90.50 85 VAL A O 1
ATOM 681 N N . GLU A 1 86 ? 7.475 5.172 22.623 1.00 87.25 86 GLU A N 1
ATOM 682 C CA . GLU A 1 86 ? 6.572 5.853 23.555 1.00 87.25 86 GLU A CA 1
ATOM 683 C C . GLU A 1 86 ? 5.830 4.864 24.471 1.00 87.25 86 GLU A C 1
ATOM 685 O O . GLU A 1 86 ? 5.663 5.122 25.663 1.00 87.25 86 GLU A O 1
ATOM 690 N N . ARG A 1 87 ? 5.410 3.705 23.944 1.00 87.38 87 ARG A N 1
ATOM 691 C CA . ARG A 1 87 ? 4.763 2.655 24.747 1.00 87.38 87 ARG A CA 1
ATOM 692 C C . ARG A 1 87 ? 5.719 2.038 25.760 1.00 87.38 87 ARG A C 1
ATOM 694 O O . ARG A 1 87 ? 5.314 1.832 26.899 1.00 87.38 87 ARG A O 1
ATOM 701 N N . ILE A 1 88 ? 6.958 1.768 25.353 1.00 89.88 88 ILE A N 1
ATOM 702 C CA . ILE A 1 88 ? 7.994 1.206 26.228 1.00 89.88 88 ILE A CA 1
ATOM 703 C C . ILE A 1 88 ? 8.331 2.200 27.345 1.00 89.88 88 ILE A C 1
ATOM 705 O O . ILE A 1 88 ? 8.318 1.829 28.514 1.00 89.88 88 ILE A O 1
ATOM 709 N N . LEU A 1 89 ? 8.537 3.477 27.011 1.00 88.44 89 LEU A N 1
ATOM 710 C CA . LEU A 1 89 ? 8.839 4.521 27.994 1.00 88.44 89 LEU A CA 1
ATOM 711 C C . LEU A 1 89 ? 7.691 4.735 28.989 1.00 88.44 89 LEU A C 1
ATOM 713 O O . LEU A 1 89 ? 7.939 4.856 30.186 1.00 88.44 89 LEU A O 1
ATOM 717 N N . ARG A 1 90 ? 6.433 4.730 28.526 1.00 85.50 90 ARG A N 1
ATOM 718 C CA . ARG A 1 90 ? 5.248 4.807 29.406 1.00 85.50 90 ARG A CA 1
ATOM 719 C C . ARG A 1 90 ? 5.106 3.596 30.324 1.00 85.50 90 ARG A C 1
ATOM 721 O O . ARG A 1 90 ? 4.531 3.730 31.393 1.00 85.50 90 ARG A O 1
ATOM 728 N N . TYR A 1 91 ? 5.579 2.427 29.901 1.00 87.38 91 TYR A N 1
ATOM 729 C CA . TYR A 1 91 ? 5.583 1.231 30.739 1.00 87.38 91 TYR A CA 1
ATOM 730 C C . TYR A 1 91 ? 6.714 1.266 31.776 1.00 87.38 91 TYR A C 1
ATOM 732 O O . TYR A 1 91 ? 6.514 0.861 32.915 1.00 87.38 91 TYR A O 1
ATOM 740 N N . ALA A 1 92 ? 7.891 1.765 31.388 1.00 88.94 92 ALA A N 1
ATOM 741 C CA . ALA A 1 92 ? 9.074 1.820 32.246 1.00 88.94 92 ALA A CA 1
ATOM 742 C C . ALA A 1 92 ? 9.030 2.947 33.292 1.00 88.94 92 ALA A C 1
ATOM 744 O O . ALA A 1 92 ? 9.673 2.850 34.333 1.00 88.94 92 ALA A O 1
ATOM 745 N N . SER A 1 93 ? 8.304 4.029 33.019 1.00 87.12 93 SER A N 1
ATOM 746 C CA . SER A 1 93 ? 8.219 5.178 33.920 1.00 87.12 93 SER A CA 1
ATOM 747 C C . SER A 1 93 ? 6.992 5.094 34.828 1.00 87.12 93 SER A C 1
ATOM 749 O O . SER A 1 93 ? 5.855 4.988 34.379 1.00 87.12 93 SER A O 1
ATOM 751 N N . SER A 1 94 ? 7.220 5.222 36.133 1.00 82.81 94 SER A N 1
ATOM 752 C CA . SER A 1 94 ? 6.158 5.348 37.144 1.00 82.81 94 SER A CA 1
ATOM 753 C C . SER A 1 94 ? 5.509 6.743 37.169 1.00 82.81 94 SER A C 1
ATOM 755 O O . SER A 1 94 ? 4.649 7.004 38.006 1.00 82.81 94 SER A O 1
ATOM 757 N N . GLY A 1 95 ? 5.950 7.660 36.300 1.00 79.00 95 GLY A N 1
ATOM 758 C CA . GLY A 1 95 ? 5.572 9.072 36.291 1.00 79.00 95 GLY A CA 1
ATOM 759 C C . GLY A 1 95 ? 5.085 9.560 34.922 1.00 79.00 95 GLY A C 1
ATOM 760 O O . GLY A 1 95 ? 5.096 8.808 33.946 1.00 79.00 95 GLY A O 1
ATOM 761 N N . PRO A 1 96 ? 4.645 10.826 34.824 1.00 71.12 96 PRO A N 1
ATOM 762 C CA . PRO A 1 96 ? 4.222 11.412 33.560 1.00 71.12 96 PRO A CA 1
ATOM 763 C C . PRO A 1 96 ? 5.417 11.487 32.602 1.00 71.12 96 PRO A C 1
ATOM 765 O O . PRO A 1 96 ? 6.296 12.332 32.758 1.00 71.12 96 PRO A O 1
ATOM 768 N N . VAL A 1 97 ? 5.456 10.606 31.597 1.00 67.94 97 VAL A N 1
ATOM 769 C CA . VAL A 1 97 ? 6.413 10.744 30.492 1.00 67.94 97 VAL A CA 1
ATOM 770 C C . VAL A 1 97 ? 6.139 12.086 29.825 1.00 67.94 97 VAL A C 1
ATOM 772 O O . VAL A 1 97 ? 4.986 12.317 29.438 1.00 67.94 97 VAL A O 1
ATOM 775 N N . PRO A 1 98 ? 7.146 12.961 29.650 1.00 62.47 98 PRO A N 1
ATOM 776 C CA . PRO A 1 98 ? 6.994 14.123 28.797 1.00 62.47 98 PRO A CA 1
ATOM 777 C C . PRO A 1 98 ? 6.642 13.607 27.406 1.00 62.47 98 PRO A C 1
ATOM 779 O O . PRO A 1 98 ? 7.478 13.072 26.679 1.00 62.47 98 PRO A O 1
ATOM 782 N N . THR A 1 99 ? 5.363 13.698 27.047 1.00 64.06 99 THR A N 1
ATOM 783 C CA . THR A 1 99 ? 4.931 13.381 25.698 1.00 64.06 99 THR A CA 1
ATOM 784 C C . THR A 1 99 ? 5.531 14.467 24.823 1.00 64.06 99 THR A C 1
ATOM 786 O O . THR A 1 99 ? 4.974 15.566 24.749 1.00 64.06 99 THR A O 1
ATOM 789 N N . LEU A 1 100 ? 6.662 14.169 24.166 1.00 60.84 100 LEU A N 1
ATOM 790 C CA . LEU A 1 100 ? 7.039 14.822 22.909 1.00 60.84 100 LEU A CA 1
ATOM 791 C C . LEU A 1 100 ? 5.730 15.021 22.152 1.00 60.84 100 LEU A C 1
ATOM 793 O O . LEU A 1 100 ? 4.984 14.040 22.068 1.00 60.84 100 LEU A O 1
ATOM 797 N N . PRO A 1 101 ? 5.373 16.242 21.717 1.00 67.88 101 PRO A N 1
ATOM 798 C CA . PRO A 1 101 ? 4.038 16.515 21.214 1.00 67.88 101 PRO A CA 1
ATOM 799 C C . PRO A 1 101 ? 3.783 15.643 19.984 1.00 67.88 101 PRO A C 1
ATOM 801 O O . PRO A 1 101 ? 4.043 16.037 18.852 1.00 67.88 101 PRO A O 1
ATOM 804 N N . ALA A 1 102 ? 3.241 14.442 20.215 1.00 64.62 102 ALA A N 1
ATOM 805 C CA . ALA A 1 102 ? 2.943 13.433 19.206 1.00 64.62 102 ALA A CA 1
ATOM 806 C C . ALA A 1 102 ? 2.021 13.992 18.127 1.00 64.62 102 ALA A C 1
ATOM 808 O O . ALA A 1 102 ? 2.048 13.580 16.972 1.00 64.62 102 ALA A O 1
ATOM 809 N N . ARG A 1 103 ? 1.269 15.013 18.538 1.00 67.31 103 ARG A N 1
ATOM 810 C CA . ARG A 1 103 ? 0.368 15.836 17.749 1.00 67.31 103 ARG A CA 1
ATOM 811 C C . ARG A 1 103 ? 1.061 16.708 16.704 1.00 67.31 103 ARG A C 1
ATOM 813 O O . ARG A 1 103 ? 0.427 17.000 15.704 1.00 67.31 103 ARG A O 1
ATOM 820 N N . LEU A 1 104 ? 2.302 17.138 16.925 1.00 73.44 104 LEU A N 1
ATOM 821 C CA . LEU A 1 104 ? 3.029 18.008 15.993 1.00 73.44 104 LEU A CA 1
ATOM 822 C C . LEU A 1 104 ? 3.995 17.221 15.109 1.00 73.44 104 LEU A C 1
ATOM 824 O O . LEU A 1 104 ? 4.155 17.567 13.944 1.00 73.44 104 LEU A O 1
ATOM 828 N N . TRP A 1 105 ? 4.601 16.147 15.628 1.00 85.69 105 TRP A N 1
ATOM 829 C CA . TRP A 1 105 ? 5.630 15.436 14.868 1.00 85.69 105 TRP A CA 1
ATOM 830 C C . TRP A 1 105 ? 5.081 14.408 13.875 1.00 85.69 105 TRP A C 1
ATOM 832 O O . TRP A 1 105 ? 5.769 14.143 12.907 1.00 85.69 105 TRP A O 1
ATOM 842 N N . GLN A 1 106 ? 3.883 13.832 14.061 1.00 92.81 106 GLN A N 1
ATOM 843 C CA . GLN A 1 106 ? 3.327 12.833 13.121 1.00 92.81 106 GLN A CA 1
ATOM 844 C C . GLN A 1 106 ? 2.740 13.420 11.824 1.00 92.81 106 GLN A C 1
ATOM 846 O O . GLN A 1 106 ? 2.955 12.818 10.771 1.00 92.81 106 GLN A O 1
ATOM 851 N N . PRO A 1 107 ? 2.016 14.561 11.842 1.00 94.69 107 PRO A N 1
ATOM 852 C CA . PRO A 1 107 ? 1.420 15.106 10.624 1.00 94.69 107 PRO A CA 1
ATOM 853 C C . PRO A 1 107 ? 2.446 15.487 9.555 1.00 94.69 107 PRO A C 1
ATOM 855 O O . PRO A 1 107 ? 2.210 15.220 8.384 1.00 94.69 107 PRO A O 1
ATOM 858 N N . LEU A 1 108 ? 3.580 16.082 9.944 1.00 94.88 108 LEU A N 1
ATOM 859 C CA . LEU A 1 108 ? 4.579 16.586 8.994 1.00 94.88 108 LEU A CA 1
ATOM 860 C C . LEU A 1 108 ? 5.216 15.464 8.143 1.00 94.88 108 LEU A C 1
ATOM 862 O O . LEU A 1 108 ? 5.154 15.575 6.922 1.00 94.88 108 LEU A O 1
ATOM 866 N N . PRO A 1 109 ? 5.730 14.354 8.717 1.00 96.62 109 PRO A N 1
ATOM 867 C CA . PRO A 1 109 ? 6.166 13.178 7.966 1.00 96.62 109 PRO A CA 1
ATOM 868 C C . PRO A 1 109 ? 5.086 12.595 7.056 1.00 96.62 109 PRO A C 1
ATOM 870 O O . PRO A 1 109 ? 5.374 12.238 5.919 1.00 96.62 109 PRO A O 1
ATOM 873 N N . LEU A 1 110 ? 3.840 12.495 7.534 1.00 97.62 110 LEU A N 1
ATOM 874 C CA . LEU A 1 110 ? 2.737 11.939 6.743 1.00 97.62 110 LEU A CA 1
ATOM 875 C C . LEU A 1 110 ? 2.389 12.830 5.546 1.00 97.62 110 LEU A C 1
ATOM 877 O O . LEU A 1 110 ? 2.187 12.317 4.446 1.00 97.62 110 LEU A O 1
ATOM 881 N N . LEU A 1 111 ? 2.353 14.150 5.745 1.00 96.94 111 LEU A N 1
ATOM 882 C CA . LEU A 1 111 ? 2.154 15.126 4.675 1.00 96.94 111 LEU A CA 1
ATOM 883 C C . LEU A 1 111 ? 3.309 15.088 3.679 1.00 96.94 111 LEU A C 1
ATOM 885 O O . LEU A 1 111 ? 3.059 14.999 2.484 1.00 96.94 111 LEU A O 1
ATOM 889 N N . PHE A 1 112 ? 4.554 15.078 4.161 1.00 97.69 112 PHE A N 1
ATOM 890 C CA . PHE A 1 112 ? 5.732 14.957 3.308 1.00 97.69 112 PHE A CA 1
ATOM 891 C C . PHE A 1 112 ? 5.671 13.694 2.440 1.00 97.69 112 PHE A C 1
ATOM 893 O O . PHE A 1 112 ? 5.763 13.795 1.221 1.00 97.69 112 PHE A O 1
ATOM 900 N N . ILE A 1 113 ? 5.441 12.523 3.048 1.00 98.19 113 ILE A N 1
ATOM 901 C CA . ILE A 1 113 ? 5.327 11.248 2.324 1.00 98.19 113 ILE A CA 1
ATOM 902 C C . ILE A 1 113 ? 4.200 11.308 1.287 1.00 98.19 113 ILE A C 1
ATOM 904 O O . ILE A 1 113 ? 4.400 10.896 0.147 1.00 98.19 113 ILE A O 1
ATOM 908 N N . THR A 1 114 ? 3.033 11.843 1.661 1.00 97.88 114 THR A N 1
ATOM 909 C CA . THR A 1 114 ? 1.890 11.983 0.746 1.00 97.88 114 THR A CA 1
ATOM 910 C C . THR A 1 114 ? 2.252 12.853 -0.454 1.00 97.88 114 THR A C 1
ATOM 912 O O . THR A 1 114 ? 2.060 12.430 -1.592 1.00 97.88 114 THR A O 1
ATOM 915 N N . CYS A 1 115 ? 2.802 14.045 -0.208 1.00 97.75 115 CYS A N 1
ATOM 916 C CA . CYS A 1 115 ? 3.197 14.968 -1.264 1.00 97.75 115 CYS A CA 1
ATOM 917 C C . CYS A 1 115 ? 4.272 14.352 -2.158 1.00 97.75 115 CYS A C 1
ATOM 919 O O . CYS A 1 115 ? 4.125 14.395 -3.369 1.00 97.75 115 CYS A O 1
ATOM 921 N N . TRP A 1 116 ? 5.301 13.718 -1.589 1.00 98.00 116 TRP A N 1
ATOM 922 C CA . TRP A 1 116 ? 6.377 13.102 -2.367 1.00 98.00 116 TRP A CA 1
ATOM 923 C C . TRP A 1 116 ? 5.872 11.972 -3.274 1.00 98.00 116 TRP A C 1
ATOM 925 O O . TRP A 1 116 ? 6.200 11.944 -4.457 1.00 98.00 116 TRP A O 1
ATOM 935 N N . MET A 1 117 ? 5.017 11.075 -2.765 1.00 97.56 117 MET A N 1
ATOM 936 C CA . MET A 1 117 ? 4.436 9.996 -3.580 1.00 97.56 117 MET A CA 1
ATOM 937 C C . MET A 1 117 ? 3.549 10.532 -4.703 1.00 97.56 117 MET A C 1
ATOM 939 O O . MET A 1 117 ? 3.604 10.014 -5.816 1.00 97.56 117 MET A O 1
ATOM 943 N N . LEU A 1 118 ? 2.742 11.561 -4.420 1.00 97.56 118 LEU A N 1
ATOM 944 C CA . LEU A 1 118 ? 1.926 12.219 -5.439 1.00 97.56 118 LEU A CA 1
ATOM 945 C C . LEU A 1 118 ? 2.795 12.918 -6.481 1.00 97.56 118 LEU A C 1
ATOM 947 O O . LEU A 1 118 ? 2.512 12.791 -7.665 1.00 97.56 118 LEU A O 1
ATOM 951 N N . THR A 1 119 ? 3.867 13.592 -6.065 1.00 97.62 119 THR A N 1
ATOM 952 C CA . THR A 1 119 ? 4.834 14.209 -6.974 1.00 97.62 119 THR A CA 1
ATOM 953 C C . THR A 1 119 ? 5.388 13.168 -7.943 1.00 97.62 119 THR A C 1
ATOM 955 O O . THR A 1 119 ? 5.196 13.320 -9.144 1.00 97.62 119 THR A O 1
ATOM 958 N N . ILE A 1 120 ? 5.974 12.067 -7.455 1.00 97.00 120 ILE A N 1
ATOM 959 C CA . ILE A 1 120 ? 6.522 11.019 -8.337 1.00 97.00 120 ILE A CA 1
ATOM 960 C C . ILE A 1 120 ? 5.435 10.455 -9.268 1.00 97.00 120 ILE A C 1
ATOM 962 O O . ILE A 1 120 ? 5.682 10.284 -10.459 1.00 97.00 120 ILE A O 1
ATOM 966 N N . ALA A 1 121 ? 4.221 10.215 -8.758 1.00 97.00 121 ALA A N 1
ATOM 967 C CA . ALA A 1 121 ? 3.111 9.714 -9.571 1.00 97.00 121 ALA A CA 1
ATOM 968 C C . ALA A 1 121 ? 2.732 10.680 -10.708 1.00 97.00 121 ALA A C 1
ATOM 970 O O . ALA A 1 121 ? 2.489 10.250 -11.833 1.00 97.00 121 ALA A O 1
ATOM 971 N N . LEU A 1 122 ? 2.696 11.986 -10.424 1.00 97.75 122 LEU A N 1
ATOM 972 C CA . LEU A 1 122 ? 2.380 13.021 -11.407 1.00 97.75 122 LEU A CA 1
ATOM 973 C C . LEU A 1 122 ? 3.484 13.169 -12.457 1.00 97.75 122 LEU A C 1
ATOM 975 O O . LEU A 1 122 ? 3.166 13.311 -13.632 1.00 97.75 122 LEU A O 1
ATOM 979 N N . PHE A 1 123 ? 4.757 13.091 -12.063 1.00 97.50 123 PHE A N 1
ATOM 980 C CA . PHE A 1 123 ? 5.873 13.107 -13.015 1.00 97.50 123 PHE A CA 1
ATOM 981 C C . PHE A 1 123 ? 5.891 11.855 -13.901 1.00 97.50 123 PHE A C 1
ATOM 983 O O . PHE A 1 123 ? 6.113 11.959 -15.104 1.00 97.50 123 PHE A O 1
ATOM 990 N N . SER A 1 124 ? 5.560 10.689 -13.344 1.00 95.62 124 SER A N 1
ATOM 991 C CA . SER A 1 124 ? 5.420 9.458 -14.130 1.00 95.62 124 SER A CA 1
ATOM 992 C C . SER A 1 124 ? 4.260 9.531 -15.129 1.00 95.62 124 SER A C 1
ATOM 994 O O . SER A 1 124 ? 4.391 9.113 -16.279 1.00 95.62 124 SER A O 1
ATOM 996 N N . MET A 1 125 ? 3.146 10.158 -14.734 1.00 96.56 125 MET A N 1
ATOM 997 C CA . MET A 1 125 ? 2.043 10.469 -15.646 1.00 96.56 125 MET A CA 1
ATOM 998 C C . MET A 1 125 ? 2.454 11.473 -16.738 1.00 96.56 125 MET A C 1
ATOM 1000 O O . MET A 1 125 ? 2.073 11.314 -17.894 1.00 96.56 125 MET A O 1
ATOM 1004 N N . TRP A 1 126 ? 3.232 12.500 -16.383 1.00 96.81 126 TRP A N 1
ATOM 1005 C CA . TRP A 1 126 ? 3.677 13.553 -17.301 1.00 96.81 126 TRP A CA 1
ATOM 1006 C C . TRP A 1 126 ? 4.593 13.028 -18.409 1.00 96.81 126 TRP A C 1
ATOM 1008 O O . TRP A 1 126 ? 4.422 13.391 -19.570 1.00 96.81 126 TRP A O 1
ATOM 1018 N N . ARG A 1 127 ? 5.536 12.144 -18.070 1.00 93.38 127 ARG A N 1
ATOM 1019 C CA . ARG A 1 127 ? 6.543 11.640 -19.016 1.00 93.38 127 ARG A CA 1
ATOM 1020 C C . ARG A 1 127 ? 5.968 10.736 -20.117 1.00 93.38 127 ARG A C 1
ATOM 1022 O O . ARG A 1 127 ? 6.642 10.472 -21.109 1.00 93.38 127 ARG A O 1
ATOM 1029 N N . GLY A 1 128 ? 4.720 10.285 -19.975 1.00 87.38 128 GLY A N 1
ATOM 1030 C CA . GLY A 1 128 ? 3.965 9.704 -21.088 1.00 87.38 128 GLY A CA 1
ATOM 1031 C C . GLY A 1 128 ? 4.369 8.282 -21.486 1.00 87.38 128 GLY A C 1
ATOM 1032 O O . GLY A 1 128 ? 4.257 7.921 -22.656 1.00 87.38 128 GLY A O 1
ATOM 1033 N N . GLY A 1 129 ? 4.825 7.456 -20.538 1.00 91.00 129 GLY A N 1
ATOM 1034 C CA . GLY A 1 129 ? 4.974 6.015 -20.771 1.00 91.00 129 GLY A CA 1
ATOM 1035 C C . GLY A 1 129 ? 3.637 5.313 -21.088 1.00 91.00 129 GLY A C 1
ATOM 1036 O O . GLY A 1 129 ? 2.564 5.898 -20.923 1.00 91.00 129 GLY A O 1
ATOM 1037 N N . PRO A 1 130 ? 3.655 4.037 -21.516 1.00 92.38 130 PRO A N 1
ATOM 1038 C CA . PRO A 1 130 ? 2.426 3.274 -21.718 1.00 92.38 130 PRO A CA 1
ATOM 1039 C C . PRO A 1 130 ? 1.549 3.272 -20.457 1.00 92.38 130 PRO A C 1
ATOM 1041 O O . PRO A 1 130 ? 2.008 2.888 -19.378 1.00 92.38 130 PRO A O 1
ATOM 1044 N N . TYR A 1 131 ? 0.282 3.672 -20.600 1.00 94.06 131 TYR A N 1
ATOM 1045 C CA . TYR A 1 131 ? -0.678 3.832 -19.499 1.00 94.06 131 TYR A CA 1
ATOM 1046 C C . TYR A 1 131 ? -0.278 4.870 -18.436 1.00 94.06 131 TYR A C 1
ATOM 1048 O O . TYR A 1 131 ? -0.703 4.760 -17.278 1.00 94.06 131 TYR A O 1
ATOM 1056 N N . ALA A 1 132 ? 0.543 5.861 -18.788 1.00 95.00 132 ALA A N 1
ATOM 1057 C CA . ALA A 1 132 ? 0.936 6.941 -17.885 1.00 95.00 132 ALA A CA 1
ATOM 1058 C C . ALA A 1 132 ? -0.283 7.674 -17.298 1.00 95.00 132 ALA A C 1
ATOM 1060 O O . ALA A 1 132 ? -0.312 7.997 -16.111 1.00 95.00 132 ALA A O 1
ATOM 1061 N N . GLU A 1 133 ? -1.350 7.831 -18.080 1.00 96.38 133 GLU A N 1
ATOM 1062 C CA . GLU A 1 133 ? -2.602 8.466 -17.670 1.00 96.38 133 GLU A CA 1
ATOM 1063 C C . GLU A 1 133 ? -3.370 7.691 -16.578 1.00 96.38 133 GLU A C 1
ATOM 1065 O O . GLU A 1 133 ? -4.279 8.229 -15.946 1.00 96.38 133 GLU A O 1
ATOM 1070 N N . TRP A 1 134 ? -2.958 6.453 -16.277 1.00 97.25 134 TRP A N 1
ATOM 1071 C CA . TRP A 1 134 ? -3.577 5.571 -15.280 1.00 97.25 134 TRP A CA 1
ATOM 1072 C C . TRP A 1 134 ? -2.729 5.443 -14.007 1.00 97.25 134 TRP A C 1
ATOM 1074 O O . TRP A 1 134 ? -3.153 4.774 -13.060 1.00 97.25 134 TRP A O 1
ATOM 1084 N N . VAL A 1 135 ? -1.553 6.084 -13.942 1.00 97.38 135 VAL A N 1
ATOM 1085 C CA . VAL A 1 135 ? -0.602 5.955 -12.819 1.00 97.38 135 VAL A CA 1
ATOM 1086 C C . VAL A 1 135 ? -1.242 6.326 -11.482 1.00 97.38 135 VAL A C 1
ATOM 1088 O O . VAL A 1 135 ? -1.025 5.643 -10.482 1.00 97.38 135 VAL A O 1
ATOM 1091 N N . LEU A 1 136 ? -2.096 7.355 -11.448 1.00 98.06 136 LEU A N 1
ATOM 1092 C CA . LEU A 1 136 ? -2.798 7.743 -10.220 1.00 98.06 136 LEU A CA 1
ATOM 1093 C C . LEU A 1 136 ? -3.735 6.640 -9.710 1.00 98.06 136 LEU A C 1
ATOM 1095 O O . LEU A 1 136 ? -3.826 6.426 -8.502 1.00 98.06 136 LEU A O 1
ATOM 1099 N N . GLY A 1 137 ? -4.409 5.925 -10.614 1.00 98.19 137 GLY A N 1
ATOM 1100 C CA . GLY A 1 137 ? -5.245 4.779 -10.260 1.00 98.19 137 GLY A CA 1
ATOM 1101 C C . GLY A 1 137 ? -4.405 3.582 -9.816 1.00 98.19 137 GLY A C 1
ATOM 1102 O O . GLY A 1 137 ? -4.698 2.977 -8.787 1.00 98.19 137 GLY A O 1
ATOM 1103 N N . GLU A 1 138 ? -3.308 3.297 -10.522 1.00 97.81 138 GLU A N 1
ATOM 1104 C CA . GLU A 1 138 ? -2.359 2.238 -10.160 1.00 97.81 138 GLU A CA 1
ATOM 1105 C C . GLU A 1 138 ? -1.803 2.453 -8.743 1.00 97.81 138 GLU A C 1
ATOM 1107 O O . GLU A 1 138 ? -1.767 1.535 -7.922 1.00 97.81 138 GLU A O 1
ATOM 1112 N N . TRP A 1 139 ? -1.409 3.688 -8.424 1.00 97.94 139 TRP A N 1
ATOM 1113 C CA . TRP A 1 139 ? -0.754 4.037 -7.163 1.00 97.94 139 TRP A CA 1
ATOM 1114 C C . TRP A 1 139 ? -1.735 4.484 -6.077 1.00 97.94 139 TRP A C 1
ATOM 1116 O O . TRP A 1 139 ? -1.294 4.881 -4.997 1.00 97.94 139 TRP A O 1
ATOM 1126 N N . ALA A 1 140 ? -3.047 4.373 -6.309 1.00 98.50 140 ALA A N 1
ATOM 1127 C CA . ALA A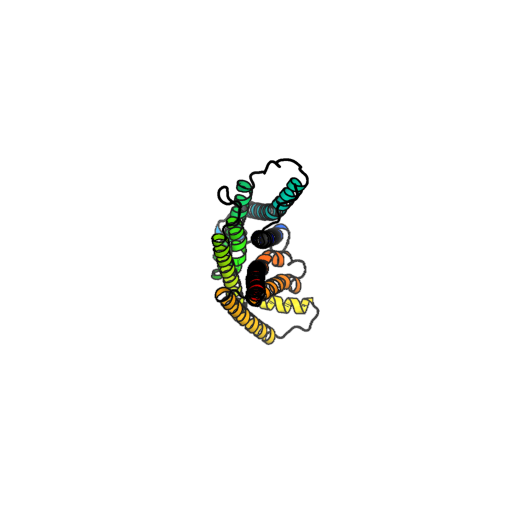 1 140 ? -4.080 4.855 -5.395 1.00 98.50 140 ALA A CA 1
ATOM 1128 C C . ALA A 1 140 ? -3.891 4.354 -3.957 1.00 98.50 140 ALA A C 1
ATOM 1130 O O . ALA A 1 140 ? -3.895 5.141 -3.006 1.00 98.50 140 ALA A O 1
ATOM 1131 N N . ALA A 1 141 ? -3.642 3.052 -3.784 1.00 98.56 141 ALA A N 1
ATOM 1132 C CA . ALA A 1 141 ? -3.366 2.473 -2.471 1.00 98.56 141 ALA A CA 1
ATOM 1133 C C . ALA A 1 141 ? -2.137 3.103 -1.783 1.00 98.56 141 ALA A C 1
ATOM 1135 O O . ALA A 1 141 ? -2.146 3.290 -0.566 1.00 98.56 141 ALA A O 1
ATOM 1136 N N . ARG A 1 142 ? -1.098 3.475 -2.542 1.00 98.12 142 ARG A N 1
ATOM 1137 C CA . ARG A 1 142 ? 0.181 3.966 -2.004 1.00 98.12 142 ARG A CA 1
ATOM 1138 C C . ARG A 1 142 ? 0.028 5.299 -1.284 1.00 98.12 142 ARG A C 1
ATOM 1140 O O . ARG A 1 142 ? 0.533 5.430 -0.171 1.00 98.12 142 ARG A O 1
ATOM 1147 N N . PHE A 1 143 ? -0.681 6.257 -1.881 1.00 96.81 143 PHE A N 1
ATOM 1148 C CA . PHE A 1 143 ? -0.911 7.567 -1.264 1.00 96.81 143 PHE A CA 1
ATOM 1149 C C . PHE A 1 143 ? -2.152 7.603 -0.357 1.00 96.81 143 PHE A C 1
ATOM 1151 O O . PHE A 1 143 ? -2.238 8.460 0.522 1.00 96.81 143 PHE A O 1
ATOM 1158 N N . ALA A 1 144 ? -3.079 6.643 -0.468 1.00 98.31 144 ALA A N 1
ATOM 1159 C CA . ALA A 1 144 ? -4.199 6.534 0.470 1.00 98.31 144 ALA A CA 1
ATOM 1160 C C . ALA A 1 144 ? -3.761 6.104 1.885 1.00 98.31 144 ALA A C 1
ATOM 1162 O O . ALA A 1 144 ? -4.360 6.542 2.868 1.00 98.31 144 ALA A O 1
ATOM 1163 N N . VAL A 1 145 ? -2.699 5.296 2.018 1.00 98.50 145 VAL A N 1
ATOM 1164 C CA . VAL A 1 145 ? -2.148 4.870 3.322 1.00 98.50 145 VAL A CA 1
ATOM 1165 C C . VAL A 1 145 ? -1.733 6.052 4.215 1.00 98.50 145 VAL A C 1
ATOM 1167 O O . VAL A 1 145 ? -2.249 6.142 5.336 1.00 98.50 145 VAL A O 1
ATOM 1170 N N . PRO A 1 146 ? -0.825 6.961 3.796 1.00 98.44 146 PRO A N 1
ATOM 1171 C CA . PRO A 1 146 ? -0.411 8.077 4.644 1.00 98.44 146 PRO A CA 1
ATOM 1172 C C . PRO A 1 146 ? -1.560 9.061 4.916 1.00 98.44 146 PRO A C 1
ATOM 1174 O O . PRO A 1 146 ? -1.658 9.572 6.032 1.00 98.44 146 PRO A O 1
ATOM 1177 N N . LEU A 1 147 ? -2.482 9.257 3.966 1.00 98.12 147 LEU A N 1
ATOM 1178 C CA . LEU A 1 147 ? -3.681 10.078 4.164 1.00 98.12 147 LEU A CA 1
ATOM 1179 C C . LEU A 1 147 ? -4.625 9.495 5.228 1.00 98.12 147 LEU A C 1
ATOM 1181 O O . LEU A 1 147 ? -5.069 10.214 6.127 1.00 98.12 147 LEU A O 1
ATOM 1185 N N . ALA A 1 148 ? -4.886 8.186 5.189 1.00 98.12 148 ALA A N 1
ATOM 1186 C CA . ALA A 1 148 ? -5.696 7.519 6.206 1.00 98.12 148 ALA A CA 1
ATOM 1187 C C . ALA A 1 148 ? -5.030 7.586 7.590 1.00 98.12 148 ALA A C 1
ATOM 1189 O O . ALA A 1 148 ? -5.690 7.886 8.585 1.00 98.12 148 ALA A O 1
ATOM 1190 N N . LEU A 1 149 ? -3.708 7.383 7.666 1.00 97.38 149 LEU A N 1
ATOM 1191 C CA . LEU A 1 149 ? -2.960 7.547 8.917 1.00 97.38 149 LEU A CA 1
ATOM 1192 C C . LEU A 1 149 ? -3.042 8.972 9.465 1.00 97.38 149 LEU A C 1
ATOM 1194 O O . LEU A 1 149 ? -3.210 9.136 10.674 1.00 97.38 149 LEU A O 1
ATOM 1198 N N . LEU A 1 150 ? -2.964 9.984 8.597 1.00 96.81 150 LEU A N 1
ATOM 1199 C CA . LEU A 1 150 ? -3.102 11.390 8.976 1.00 96.81 150 LEU A CA 1
ATOM 1200 C C . LEU A 1 150 ? -4.480 11.657 9.596 1.00 96.81 150 LEU A C 1
ATOM 1202 O O . LEU A 1 150 ? -4.581 12.298 10.644 1.00 96.81 150 LEU A O 1
ATOM 1206 N N . ALA A 1 151 ? -5.538 11.099 9.011 1.00 95.94 151 ALA A N 1
ATOM 1207 C CA . ALA A 1 151 ? -6.892 11.209 9.543 1.00 95.94 151 ALA A CA 1
ATOM 1208 C C . ALA A 1 151 ? -7.105 10.457 10.868 1.00 95.94 151 ALA A C 1
ATOM 1210 O O . ALA A 1 151 ? -7.926 10.865 11.702 1.00 95.94 151 ALA A O 1
ATOM 1211 N N . PHE A 1 152 ? -6.359 9.371 11.074 1.00 94.94 152 PHE A N 1
ATOM 1212 C CA . PHE A 1 152 ? -6.391 8.545 12.282 1.00 94.94 152 PHE A CA 1
ATOM 1213 C C . PHE A 1 152 ? -5.543 9.101 13.430 1.00 94.94 152 PHE A C 1
ATOM 1215 O O . PHE A 1 152 ? -5.528 8.517 14.517 1.00 94.94 152 PHE A O 1
ATOM 1222 N N . LEU A 1 153 ? -4.867 10.238 13.242 1.00 91.38 153 LEU A N 1
ATOM 1223 C CA . LEU A 1 153 ? -4.146 10.883 14.331 1.00 91.38 153 LEU A CA 1
ATOM 1224 C C . LEU A 1 153 ? -5.113 11.388 15.422 1.00 91.38 153 LEU A C 1
ATOM 1226 O O . LEU A 1 153 ? -6.101 12.069 15.122 1.00 91.38 153 LEU A O 1
ATOM 1230 N N . PRO A 1 154 ? -4.834 11.099 16.708 1.00 85.50 154 PRO A N 1
ATOM 1231 C CA . PRO A 1 154 ? -5.649 11.586 17.815 1.00 85.50 154 PRO A CA 1
ATOM 1232 C C . PRO A 1 154 ? -5.500 13.105 17.981 1.00 85.50 154 PRO A C 1
ATOM 1234 O O . PRO A 1 154 ? -4.394 13.651 17.933 1.00 85.50 154 PRO A O 1
ATOM 1237 N N . THR A 1 155 ? -6.606 13.807 18.240 1.00 80.62 155 THR A N 1
ATOM 1238 C CA . THR A 1 155 ? -6.618 15.274 18.402 1.00 80.62 155 THR A CA 1
ATOM 1239 C C . THR A 1 155 ? -6.699 15.685 19.879 1.00 80.62 155 THR A C 1
ATOM 1241 O O . THR A 1 155 ? -6.745 14.840 20.777 1.00 80.62 155 THR A O 1
ATOM 1244 N N . ARG A 1 156 ? -6.659 17.000 20.172 1.00 72.56 156 ARG A N 1
ATOM 1245 C CA . ARG A 1 156 ? -6.926 17.519 21.532 1.00 72.56 156 ARG A CA 1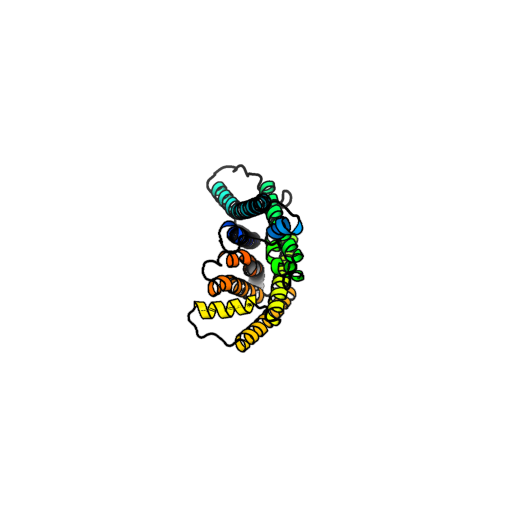
ATOM 1246 C C . ARG A 1 156 ? -8.346 17.199 21.989 1.00 72.56 156 ARG A C 1
ATOM 1248 O O . ARG A 1 156 ? -8.518 16.727 23.104 1.00 72.56 156 ARG A O 1
ATOM 1255 N N . ALA A 1 157 ? -9.312 17.425 21.105 1.00 68.06 157 ALA A N 1
ATOM 1256 C CA . ALA A 1 157 ? -10.727 17.215 21.377 1.00 68.06 157 ALA A CA 1
ATOM 1257 C C . ALA A 1 157 ? -11.107 15.727 21.438 1.00 68.06 157 ALA A C 1
ATOM 1259 O O . ALA A 1 157 ? -11.978 15.344 22.210 1.00 68.06 157 ALA A O 1
ATOM 1260 N N . HIS A 1 158 ? -10.437 14.879 20.649 1.00 74.31 158 HIS A N 1
ATOM 1261 C CA . HIS A 1 158 ? -10.777 13.465 20.524 1.00 74.31 158 HIS A CA 1
ATOM 1262 C C . HIS A 1 158 ? -9.521 12.594 20.669 1.00 74.31 158 HIS A C 1
ATOM 1264 O O . HIS A 1 158 ? -8.809 12.361 19.688 1.00 74.31 158 HIS A O 1
ATOM 1270 N N . PRO A 1 159 ? -9.223 12.097 21.888 1.00 78.94 159 PRO A N 1
ATOM 1271 C CA . PRO A 1 159 ? -8.108 11.176 22.113 1.00 78.94 159 PRO A CA 1
ATOM 1272 C C . PRO A 1 159 ? -8.338 9.794 21.477 1.00 78.94 159 PRO A C 1
ATOM 1274 O O . PRO A 1 159 ? -7.393 9.023 21.333 1.00 78.94 159 PRO A O 1
ATOM 1277 N N . ARG A 1 160 ? -9.584 9.487 21.092 1.00 86.06 160 ARG A N 1
ATOM 1278 C CA . ARG A 1 160 ? -9.976 8.310 20.307 1.00 86.06 160 ARG A 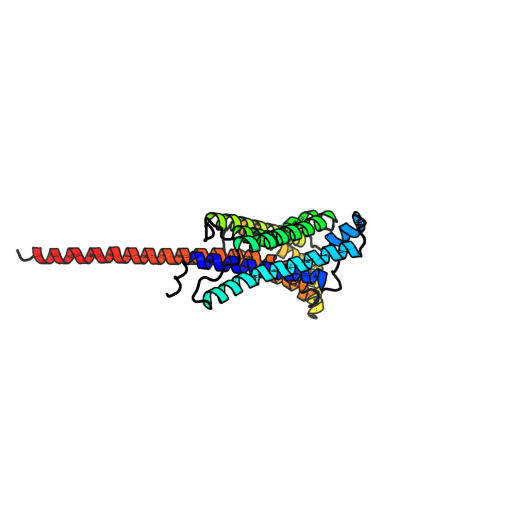CA 1
ATOM 1279 C C . ARG A 1 160 ? -10.371 8.746 18.901 1.00 86.06 160 ARG A C 1
ATOM 1281 O O . ARG A 1 160 ? -10.885 9.850 18.729 1.00 86.06 160 ARG A O 1
ATOM 1288 N N . ILE A 1 161 ? -10.165 7.876 17.915 1.00 88.94 161 ILE A N 1
ATOM 1289 C CA . ILE A 1 161 ? -10.616 8.134 16.545 1.00 88.94 161 ILE A CA 1
ATOM 1290 C C . ILE A 1 161 ? -12.149 8.048 16.548 1.00 88.94 161 ILE A C 1
ATOM 1292 O O . ILE A 1 161 ? -12.677 7.002 16.938 1.00 88.94 161 ILE A O 1
ATOM 1296 N N . PRO A 1 162 ? -12.873 9.111 16.147 1.00 92.56 162 PRO A N 1
ATOM 1297 C CA . PRO A 1 162 ? -14.324 9.046 16.028 1.00 92.56 162 PRO A CA 1
ATOM 1298 C C . PRO A 1 162 ? -14.732 7.946 15.043 1.00 92.56 162 PRO A C 1
ATOM 1300 O O . PRO A 1 162 ? -14.161 7.853 13.955 1.00 92.56 162 PRO A O 1
ATOM 1303 N N . GLU A 1 163 ? -15.731 7.139 15.394 1.00 92.00 163 GLU A N 1
ATOM 1304 C CA . GLU A 1 163 ? -16.168 5.991 14.588 1.00 92.00 163 GLU A CA 1
ATOM 1305 C C . GLU A 1 163 ? -16.573 6.385 13.162 1.00 92.00 163 GLU A C 1
ATOM 1307 O O . GLU A 1 163 ? -16.153 5.747 12.196 1.00 92.00 163 GLU A O 1
ATOM 1312 N N . ARG A 1 164 ? -17.305 7.497 13.015 1.00 94.94 164 ARG A N 1
ATOM 1313 C CA . ARG A 1 164 ? -17.666 8.052 11.704 1.00 94.94 164 ARG A CA 1
ATOM 1314 C C . ARG A 1 164 ? -16.430 8.348 10.853 1.00 94.94 164 ARG A C 1
ATOM 1316 O O . ARG A 1 164 ? -16.344 7.888 9.724 1.00 94.94 164 ARG A O 1
ATOM 1323 N N . ARG A 1 165 ? -15.427 9.022 11.430 1.00 94.81 165 ARG A N 1
ATOM 1324 C CA . ARG A 1 165 ? -14.166 9.328 10.735 1.00 94.81 165 ARG A CA 1
ATOM 1325 C C . ARG A 1 165 ? -13.444 8.051 10.309 1.00 94.81 165 ARG A C 1
ATOM 1327 O O . ARG A 1 165 ? -12.943 7.985 9.194 1.00 94.81 165 ARG A O 1
ATOM 1334 N N . MET A 1 166 ? -13.382 7.050 11.188 1.00 95.56 166 MET A N 1
ATOM 1335 C CA . MET A 1 166 ? -12.797 5.751 10.855 1.00 95.56 166 MET A CA 1
ATOM 1336 C C . MET A 1 166 ? -13.512 5.128 9.650 1.00 95.56 166 MET A C 1
ATOM 1338 O O . MET A 1 166 ? -12.864 4.723 8.692 1.00 95.56 166 MET A O 1
ATOM 1342 N N . THR A 1 167 ? -14.843 5.108 9.683 1.00 96.38 167 THR A N 1
ATOM 1343 C CA . THR A 1 167 ? -15.689 4.528 8.633 1.00 96.38 167 THR A CA 1
ATOM 1344 C C . THR A 1 167 ? -15.498 5.229 7.287 1.00 96.38 167 THR A C 1
ATOM 1346 O O . THR A 1 167 ? -15.315 4.552 6.274 1.00 96.38 167 THR A O 1
ATOM 1349 N N . ASP A 1 168 ? -15.468 6.564 7.276 1.00 97.44 168 ASP A N 1
ATOM 1350 C CA . ASP A 1 168 ? -15.286 7.368 6.061 1.00 97.44 168 ASP A CA 1
ATOM 1351 C C . ASP A 1 168 ? -13.930 7.074 5.394 1.00 97.44 168 ASP A C 1
ATOM 1353 O O . ASP A 1 168 ? -13.854 6.794 4.196 1.00 97.44 168 ASP A O 1
ATOM 1357 N N . TRP A 1 169 ? -12.850 7.048 6.179 1.00 98.12 169 TRP A N 1
ATOM 1358 C CA . TRP A 1 169 ? -11.501 6.783 5.667 1.00 98.12 169 TRP A CA 1
ATOM 1359 C C . TRP A 1 169 ? -11.262 5.316 5.306 1.00 98.12 169 TRP A C 1
ATOM 1361 O O . TRP A 1 169 ? -10.522 5.038 4.363 1.00 98.12 169 TRP A O 1
ATOM 1371 N N . ILE A 1 170 ? -11.932 4.369 5.969 1.00 98.12 170 ILE A N 1
ATOM 1372 C CA . ILE A 1 170 ? -12.015 2.987 5.480 1.00 98.12 170 ILE A CA 1
ATOM 1373 C C . ILE A 1 170 ? -12.710 2.952 4.109 1.00 98.12 170 ILE A C 1
ATOM 1375 O O . ILE A 1 170 ? -12.279 2.207 3.233 1.00 98.12 170 ILE A O 1
ATOM 1379 N N . GLY A 1 171 ? -13.735 3.778 3.881 1.00 98.31 171 GLY A N 1
ATOM 1380 C CA . GLY A 1 171 ? -14.356 3.964 2.565 1.00 98.31 171 GLY A CA 1
ATOM 1381 C C . GLY A 1 171 ? -13.366 4.430 1.492 1.00 98.31 171 GLY A C 1
ATOM 1382 O O . GLY A 1 171 ? -13.314 3.840 0.415 1.00 98.31 171 GLY A O 1
ATOM 1383 N N . ILE A 1 172 ? -12.529 5.422 1.811 1.00 98.44 172 ILE A N 1
ATOM 1384 C CA . ILE A 1 172 ? -11.472 5.916 0.910 1.00 98.44 172 ILE A CA 1
ATOM 1385 C C . ILE A 1 172 ? -10.450 4.814 0.604 1.00 98.44 172 ILE A C 1
ATOM 1387 O O . ILE A 1 172 ? -10.113 4.601 -0.558 1.00 98.44 172 ILE A O 1
ATOM 1391 N N . LEU A 1 173 ? -9.999 4.065 1.618 1.00 98.62 173 LEU A N 1
ATOM 1392 C CA . LEU A 1 173 ? -9.079 2.939 1.424 1.00 98.62 173 LEU A CA 1
ATOM 1393 C C . LEU A 1 173 ? -9.684 1.844 0.530 1.00 98.62 173 LEU A C 1
ATOM 1395 O O . LEU A 1 173 ? -8.979 1.307 -0.319 1.00 98.62 173 LEU A O 1
ATOM 1399 N N . ARG A 1 174 ? -10.989 1.551 0.655 1.00 98.56 174 ARG A N 1
ATOM 1400 C CA . ARG A 1 174 ? -11.693 0.619 -0.250 1.00 98.56 174 ARG A CA 1
ATOM 1401 C C . ARG A 1 174 ? -11.667 1.100 -1.690 1.00 98.56 174 ARG A C 1
ATOM 1403 O O . ARG A 1 174 ? -11.368 0.309 -2.577 1.00 98.56 174 ARG A O 1
ATOM 1410 N N . PHE A 1 175 ? -11.981 2.373 -1.918 1.00 98.69 175 PHE A N 1
ATOM 1411 C CA . PHE A 1 175 ? -11.980 2.939 -3.262 1.00 98.69 175 PHE A CA 1
ATOM 1412 C C . PHE A 1 175 ? -10.570 2.941 -3.863 1.00 98.69 175 PHE A C 1
ATOM 1414 O O . PHE A 1 175 ? -10.394 2.528 -5.003 1.00 98.69 175 PHE A O 1
ATOM 1421 N N . ALA A 1 176 ? -9.553 3.306 -3.078 1.00 98.62 176 ALA A N 1
ATOM 1422 C CA . ALA A 1 176 ? -8.158 3.251 -3.504 1.00 98.62 176 ALA A CA 1
ATOM 1423 C C . ALA A 1 176 ? -7.719 1.825 -3.879 1.00 98.62 176 ALA A C 1
ATOM 1425 O O . ALA A 1 176 ? -7.129 1.619 -4.935 1.00 98.62 176 ALA A O 1
ATOM 1426 N N . THR A 1 177 ? -8.064 0.827 -3.058 1.00 98.75 177 THR A N 1
ATOM 1427 C CA . THR A 1 177 ? -7.844 -0.591 -3.376 1.00 98.75 177 THR A CA 1
ATOM 1428 C C . THR A 1 177 ? -8.550 -1.004 -4.666 1.00 98.75 177 THR A C 1
ATOM 1430 O O . THR A 1 177 ? -7.934 -1.658 -5.503 1.00 98.75 177 THR A O 1
ATOM 1433 N N . ALA A 1 178 ? -9.814 -0.616 -4.846 1.00 98.75 178 ALA A N 1
ATOM 1434 C CA . ALA A 1 178 ? -10.563 -0.926 -6.057 1.00 98.75 178 ALA A CA 1
ATOM 1435 C C . ALA A 1 178 ? -9.902 -0.309 -7.296 1.00 98.75 178 ALA A C 1
ATOM 1437 O O . ALA A 1 178 ? -9.690 -1.019 -8.269 1.00 98.75 178 ALA A O 1
ATOM 1438 N N . MET A 1 179 ? -9.500 0.964 -7.241 1.00 98.69 179 MET A N 1
ATOM 1439 C CA . MET A 1 179 ? -8.818 1.637 -8.351 1.00 98.69 179 MET A CA 1
ATOM 1440 C C . MET A 1 179 ? -7.499 0.958 -8.724 1.00 98.69 179 MET A C 1
ATOM 1442 O O . MET A 1 179 ? -7.272 0.701 -9.904 1.00 98.69 179 MET A O 1
ATOM 1446 N N . THR A 1 180 ? -6.669 0.596 -7.740 1.00 98.62 180 THR A N 1
ATOM 1447 C CA . THR A 1 180 ? -5.421 -0.138 -7.998 1.00 98.62 180 THR A CA 1
ATOM 1448 C C . THR A 1 180 ? -5.690 -1.460 -8.725 1.00 98.62 180 THR A C 1
ATOM 1450 O O . THR A 1 180 ? -5.014 -1.767 -9.704 1.00 98.62 180 THR A O 1
ATOM 1453 N N . PHE A 1 181 ? -6.700 -2.225 -8.296 1.00 98.62 181 PHE A N 1
ATOM 1454 C CA . PHE A 1 181 ? -7.065 -3.488 -8.946 1.00 98.62 181 PHE A CA 1
ATOM 1455 C C . PHE A 1 181 ? -7.739 -3.290 -10.308 1.00 98.62 181 PHE A C 1
ATOM 1457 O O . PHE A 1 181 ? -7.479 -4.071 -11.211 1.00 98.62 181 PHE A O 1
ATOM 1464 N N . VAL A 1 182 ? -8.538 -2.236 -10.506 1.00 98.75 182 VAL A N 1
ATOM 1465 C CA . VAL A 1 182 ? -9.112 -1.917 -11.824 1.00 98.75 182 VAL A CA 1
ATOM 1466 C C . VAL A 1 182 ? -8.008 -1.645 -12.838 1.00 98.75 182 VAL A C 1
ATOM 1468 O O . VAL A 1 182 ? -8.022 -2.224 -13.921 1.00 98.75 182 VAL A O 1
ATOM 1471 N N . VAL A 1 183 ? -7.034 -0.801 -12.488 1.00 98.56 183 VAL A N 1
ATOM 1472 C CA . VAL A 1 183 ? -5.940 -0.454 -13.404 1.00 98.56 183 VAL A CA 1
ATOM 1473 C C . VAL A 1 183 ? -5.055 -1.667 -13.695 1.00 98.56 183 VAL A C 1
ATOM 1475 O O . VAL A 1 183 ? -4.718 -1.901 -14.854 1.00 98.56 183 VAL A O 1
ATOM 1478 N N . HIS A 1 184 ? -4.700 -2.472 -12.688 1.00 98.44 184 HIS A N 1
ATOM 1479 C CA . HIS A 1 184 ? -3.947 -3.708 -12.928 1.00 98.44 184 HIS A CA 1
ATOM 1480 C C . HIS A 1 184 ? -4.744 -4.728 -13.744 1.00 98.44 184 HIS A C 1
ATOM 1482 O O . HIS A 1 184 ? -4.196 -5.296 -14.686 1.00 98.44 184 HIS A O 1
ATOM 1488 N N . GLY A 1 185 ? -6.027 -4.916 -13.432 1.00 98.56 185 GLY A N 1
ATOM 1489 C CA . GLY A 1 185 ? -6.900 -5.830 -14.154 1.00 98.56 185 GLY A CA 1
ATOM 1490 C C . GLY A 1 185 ? -7.023 -5.446 -15.624 1.00 98.56 185 GLY A C 1
ATOM 1491 O O . GLY A 1 185 ? -6.868 -6.294 -16.498 1.00 98.56 185 GLY A O 1
ATOM 1492 N N . TRP A 1 186 ? -7.184 -4.151 -15.907 1.00 98.62 186 TRP A N 1
ATOM 1493 C CA . TRP A 1 186 ? -7.187 -3.628 -17.272 1.00 98.62 186 TRP A CA 1
ATOM 1494 C C . TRP A 1 186 ? -5.853 -3.866 -17.993 1.00 98.62 186 TRP A C 1
ATOM 1496 O O . TRP A 1 186 ? -5.839 -4.423 -19.087 1.00 98.62 186 TRP A O 1
ATOM 1506 N N . LYS A 1 187 ? -4.717 -3.542 -17.357 1.00 98.25 187 LYS A N 1
ATOM 1507 C CA . LYS A 1 187 ? -3.380 -3.820 -17.917 1.00 98.25 187 LYS A CA 1
ATOM 1508 C C . LYS A 1 187 ? -3.164 -5.312 -18.201 1.00 98.25 187 LYS A C 1
ATOM 1510 O O . LYS A 1 187 ? -2.497 -5.656 -19.171 1.00 98.25 187 LYS A O 1
ATOM 1515 N N . ALA A 1 188 ? -3.713 -6.203 -17.377 1.00 98.44 188 ALA A N 1
ATOM 1516 C CA . ALA A 1 188 ? -3.626 -7.644 -17.594 1.00 98.44 188 ALA A CA 1
ATOM 1517 C C . ALA A 1 188 ? -4.488 -8.116 -18.778 1.00 98.44 188 ALA A C 1
ATOM 1519 O O . ALA A 1 188 ? -4.026 -8.949 -19.556 1.00 98.44 188 ALA A O 1
ATOM 1520 N N . LEU A 1 189 ? -5.692 -7.556 -18.958 1.00 98.62 189 LEU A N 1
ATOM 1521 C CA . LEU A 1 189 ? -6.542 -7.838 -20.124 1.00 98.62 189 LEU A CA 1
ATOM 1522 C C . LEU A 1 189 ? -5.881 -7.424 -21.443 1.00 98.62 189 LEU A C 1
ATOM 1524 O O . LEU A 1 189 ? -5.989 -8.156 -22.421 1.00 98.62 189 LEU A O 1
ATOM 1528 N N . GLU A 1 190 ? -5.164 -6.302 -21.438 1.00 98.50 190 GLU A N 1
ATOM 1529 C CA . GLU A 1 190 ? -4.382 -5.791 -22.575 1.00 98.50 190 GLU A CA 1
ATOM 1530 C C . GLU A 1 190 ? -2.999 -6.458 -22.714 1.00 98.50 190 GLU A C 1
ATOM 1532 O O . GLU A 1 190 ? -2.140 -5.983 -23.457 1.00 98.50 190 GLU A O 1
ATOM 1537 N N . HIS A 1 191 ? -2.746 -7.534 -21.957 1.00 97.88 191 HIS A N 1
ATOM 1538 C CA . HIS A 1 191 ? -1.493 -8.297 -21.979 1.00 97.88 191 HIS A CA 1
ATOM 1539 C C . HIS A 1 191 ? -0.247 -7.415 -21.845 1.00 97.88 191 HIS A C 1
ATOM 1541 O O . HIS A 1 191 ? 0.742 -7.614 -22.550 1.00 97.88 191 HIS A O 1
ATOM 1547 N N . TYR A 1 192 ? -0.293 -6.428 -20.943 1.00 97.81 192 TYR A N 1
ATOM 1548 C CA . TYR A 1 192 ? 0.778 -5.453 -20.755 1.00 97.81 192 TYR A CA 1
ATOM 1549 C C . TYR A 1 192 ? 2.154 -6.147 -20.677 1.00 97.81 192 TYR A C 1
ATOM 1551 O O . TYR A 1 192 ? 2.331 -7.003 -19.802 1.00 97.81 192 TYR A O 1
ATOM 1559 N N . PRO A 1 193 ? 3.136 -5.815 -21.547 1.00 97.81 193 PRO A N 1
ATOM 1560 C CA . PRO A 1 193 ? 4.360 -6.610 -21.680 1.00 97.81 193 PRO A CA 1
ATOM 1561 C C . PRO A 1 193 ? 5.114 -6.854 -20.366 1.00 97.81 193 PRO A C 1
ATOM 1563 O O . PRO A 1 193 ? 5.414 -8.012 -20.075 1.00 97.81 193 PRO A O 1
ATOM 1566 N N . PRO A 1 194 ? 5.265 -5.856 -19.469 1.00 96.94 194 PRO A N 1
ATOM 1567 C CA . PRO A 1 194 ? 5.885 -6.082 -18.165 1.00 96.94 194 PRO A CA 1
ATOM 1568 C C . PRO A 1 194 ? 5.158 -7.068 -17.243 1.00 96.94 194 PRO A C 1
ATOM 1570 O O . PRO A 1 194 ? 5.710 -7.404 -16.201 1.00 96.94 194 PRO A O 1
ATOM 1573 N N . PHE A 1 195 ? 3.916 -7.474 -17.525 1.00 98.12 195 PHE A N 1
ATOM 1574 C CA . PHE A 1 195 ? 3.240 -8.566 -16.814 1.00 98.12 195 PHE A CA 1
ATOM 1575 C C . PHE A 1 195 ? 3.559 -9.925 -17.434 1.00 98.12 195 PHE A C 1
ATOM 1577 O O . PHE A 1 195 ? 3.771 -10.881 -16.690 1.00 98.12 195 PHE A O 1
ATOM 1584 N N . MET A 1 196 ? 3.659 -10.009 -18.763 1.00 98.38 196 MET A N 1
ATOM 1585 C CA . MET A 1 196 ? 4.130 -11.221 -19.441 1.00 98.38 196 MET A CA 1
ATOM 1586 C C . MET A 1 196 ? 5.563 -11.558 -19.011 1.00 98.38 196 MET A C 1
ATOM 1588 O O . MET A 1 196 ? 5.837 -12.695 -18.629 1.00 98.38 196 MET A O 1
ATOM 1592 N N . ASP A 1 197 ? 6.438 -10.551 -18.949 1.00 98.00 197 ASP A N 1
ATOM 1593 C CA . ASP A 1 197 ? 7.837 -10.700 -18.528 1.00 98.00 197 ASP A CA 1
ATOM 1594 C C . ASP A 1 197 ? 7.970 -11.249 -17.096 1.00 98.00 197 ASP A C 1
ATOM 1596 O O . ASP A 1 197 ? 8.914 -11.974 -16.775 1.00 98.00 197 ASP A O 1
ATOM 1600 N N . LEU A 1 198 ? 7.008 -10.959 -16.209 1.00 97.94 198 LEU A N 1
ATOM 1601 C CA . LEU A 1 198 ? 7.001 -11.541 -14.863 1.00 97.94 198 LEU A CA 1
ATOM 1602 C C . LEU A 1 198 ? 6.755 -13.039 -14.893 1.00 97.94 198 LEU A C 1
ATOM 1604 O O . LEU A 1 198 ? 7.394 -13.774 -14.140 1.00 97.94 198 LEU A O 1
ATOM 1608 N N . VAL A 1 199 ? 5.837 -13.485 -15.747 1.00 98.25 199 VAL A N 1
ATOM 1609 C CA . VAL A 1 199 ? 5.523 -14.902 -15.894 1.00 98.25 199 VAL A CA 1
ATOM 1610 C C . VAL A 1 199 ? 6.713 -15.615 -16.527 1.00 98.25 199 VAL A C 1
ATOM 1612 O O . VAL A 1 199 ? 7.265 -16.517 -15.899 1.00 98.25 199 VAL A O 1
ATOM 1615 N N . PHE A 1 200 ? 7.182 -15.156 -17.691 1.00 98.50 200 PHE A N 1
ATOM 1616 C CA . PHE A 1 200 ? 8.334 -15.755 -18.372 1.00 98.50 200 PHE A CA 1
ATOM 1617 C C . PHE A 1 200 ? 9.583 -15.770 -17.492 1.00 98.50 200 PHE A C 1
ATOM 1619 O O . PHE A 1 200 ? 10.174 -16.829 -17.281 1.00 98.50 200 PHE A O 1
ATOM 1626 N N . GLY A 1 201 ? 9.933 -14.632 -16.887 1.00 98.06 201 GLY A N 1
ATOM 1627 C CA . GLY A 1 201 ? 11.093 -14.536 -16.006 1.00 98.06 201 GLY A CA 1
ATOM 1628 C C . GLY A 1 201 ? 10.988 -15.441 -14.778 1.00 98.06 201 GLY A C 1
ATOM 1629 O O . GLY A 1 201 ? 11.999 -15.966 -14.319 1.00 98.06 201 GLY A O 1
ATOM 1630 N N . THR A 1 202 ? 9.777 -15.692 -14.264 1.00 98.19 202 THR A N 1
ATOM 1631 C CA . THR A 1 202 ? 9.580 -16.612 -13.132 1.00 98.19 202 THR A CA 1
ATOM 1632 C C . THR A 1 202 ? 9.828 -18.062 -13.543 1.00 98.19 202 THR A C 1
ATOM 1634 O O . THR A 1 202 ? 10.515 -18.778 -12.818 1.00 98.19 202 THR A O 1
ATOM 1637 N N . PHE A 1 203 ? 9.323 -18.494 -14.703 1.00 98.31 203 PHE A N 1
ATOM 1638 C CA . PHE A 1 203 ? 9.576 -19.845 -15.222 1.00 98.31 203 PHE A CA 1
ATOM 1639 C C . PHE A 1 203 ? 11.056 -20.047 -15.553 1.00 98.31 203 PHE A C 1
ATOM 1641 O O . PHE A 1 203 ? 11.655 -21.017 -15.095 1.00 98.31 203 PHE A O 1
ATOM 1648 N N . GLN A 1 204 ? 11.662 -19.085 -16.253 1.00 97.94 204 GLN A N 1
ATOM 1649 C CA . GLN A 1 204 ? 13.082 -19.110 -16.595 1.00 97.94 204 GLN A CA 1
ATOM 1650 C C . GLN A 1 204 ? 13.964 -19.198 -15.342 1.00 97.94 204 GLN A C 1
ATOM 1652 O O . GLN A 1 204 ? 14.881 -20.012 -15.277 1.00 97.94 204 GLN A O 1
ATOM 1657 N N . ARG A 1 205 ? 13.689 -18.383 -14.317 1.00 97.00 205 ARG A N 1
ATOM 1658 C CA . ARG A 1 205 ? 14.485 -18.363 -13.081 1.00 97.00 205 ARG A CA 1
ATOM 1659 C C . ARG A 1 205 ? 14.276 -19.603 -12.210 1.00 97.00 205 ARG A C 1
ATOM 1661 O O . ARG A 1 205 ? 15.170 -19.951 -11.442 1.00 97.00 205 ARG A O 1
ATOM 1668 N N . ALA A 1 206 ? 13.123 -20.255 -12.322 1.00 97.69 206 ALA A N 1
ATOM 1669 C CA . ALA A 1 206 ? 12.829 -21.512 -11.642 1.00 97.69 206 ALA A CA 1
ATOM 1670 C C . ALA A 1 206 ? 13.325 -22.757 -12.406 1.00 97.69 206 ALA A C 1
ATOM 1672 O O . ALA A 1 206 ? 13.080 -23.864 -11.931 1.00 97.69 206 ALA A O 1
ATOM 1673 N N . ASP A 1 207 ? 13.997 -22.587 -13.554 1.00 97.69 207 ASP A N 1
ATOM 1674 C CA . ASP A 1 207 ? 14.419 -23.675 -14.455 1.00 97.69 207 ASP A CA 1
ATOM 1675 C C . ASP A 1 207 ? 13.245 -24.589 -14.865 1.00 97.69 207 ASP A C 1
ATOM 1677 O O . ASP A 1 207 ? 13.352 -25.812 -14.958 1.00 97.69 207 ASP A O 1
ATOM 1681 N N . LEU A 1 208 ? 12.070 -23.977 -15.055 1.00 97.88 208 LEU A N 1
ATOM 1682 C CA . LEU A 1 208 ? 10.860 -24.649 -15.519 1.00 97.88 208 LEU A CA 1
ATOM 1683 C C . LEU A 1 208 ? 10.732 -24.515 -17.043 1.00 97.88 208 LEU A C 1
ATOM 1685 O O . LEU A 1 208 ? 11.182 -23.512 -17.603 1.00 97.88 208 LEU A O 1
ATOM 1689 N N . PRO A 1 209 ? 10.069 -25.470 -17.725 1.00 98.19 209 PRO A N 1
ATOM 1690 C CA . PRO A 1 209 ? 9.779 -25.347 -19.150 1.00 98.19 209 PRO A CA 1
ATOM 1691 C C . PRO A 1 209 ? 9.051 -24.035 -19.456 1.00 98.19 209 PRO A C 1
ATOM 1693 O O . PRO A 1 209 ? 8.023 -23.744 -18.844 1.00 98.19 209 PRO A O 1
ATOM 1696 N N . GLU A 1 210 ? 9.584 -23.250 -20.392 1.00 97.69 210 GLU A N 1
ATOM 1697 C CA . GLU A 1 210 ? 9.019 -21.948 -20.743 1.00 97.69 210 GLU A CA 1
ATOM 1698 C C . GLU A 1 210 ? 7.589 -22.112 -21.296 1.00 97.69 210 GLU A C 1
ATOM 1700 O O . GLU A 1 210 ? 7.372 -22.924 -22.203 1.00 97.69 210 GLU A O 1
ATOM 1705 N N . PRO A 1 211 ? 6.594 -21.389 -20.746 1.00 97.81 211 PRO A N 1
ATOM 1706 C CA . PRO A 1 211 ? 5.218 -21.488 -21.214 1.00 97.81 211 PRO A CA 1
ATOM 1707 C C . PRO A 1 211 ? 5.084 -20.888 -22.615 1.00 97.81 211 PRO A C 1
ATOM 1709 O O . PRO A 1 211 ? 5.848 -20.005 -23.002 1.00 97.81 211 PRO A O 1
ATOM 1712 N N . GLN A 1 212 ? 4.077 -21.309 -23.380 1.00 98.25 212 GLN A N 1
ATOM 1713 C CA . GLN A 1 212 ? 3.794 -20.637 -24.645 1.00 98.25 212 GLN A CA 1
ATOM 1714 C C . GLN A 1 212 ? 3.174 -19.263 -24.378 1.00 98.25 212 GLN A C 1
ATOM 1716 O O . GLN A 1 212 ? 2.403 -19.080 -23.435 1.00 98.25 212 GLN A O 1
ATOM 1721 N N . GLN A 1 213 ? 3.449 -18.288 -25.248 1.00 98.12 213 GLN A N 1
ATOM 1722 C CA . GLN A 1 213 ? 2.880 -16.942 -25.126 1.00 98.12 213 GLN A CA 1
ATOM 1723 C C . GLN A 1 213 ? 1.347 -16.949 -25.058 1.00 98.12 213 GLN A C 1
ATOM 1725 O O . GLN A 1 213 ? 0.770 -16.182 -24.289 1.00 98.12 213 GLN A O 1
ATOM 1730 N N . VAL A 1 214 ? 0.692 -17.836 -25.813 1.00 98.31 214 VAL A N 1
ATOM 1731 C CA . VAL A 1 214 ? -0.771 -17.988 -25.788 1.00 98.31 214 VAL A CA 1
ATOM 1732 C C . VAL A 1 214 ? -1.287 -18.394 -24.402 1.00 98.31 214 VAL A C 1
ATOM 1734 O O . VAL A 1 214 ? -2.308 -17.872 -23.959 1.00 98.31 214 VAL A O 1
ATOM 1737 N N . ASP A 1 215 ? -0.552 -19.243 -23.680 1.00 98.31 215 ASP A N 1
ATOM 1738 C CA . ASP A 1 215 ? -0.919 -19.680 -22.330 1.00 98.31 215 ASP A CA 1
ATOM 1739 C C . ASP A 1 215 ? -0.758 -18.535 -21.324 1.00 98.31 215 ASP A C 1
ATOM 1741 O O . ASP A 1 215 ? -1.625 -18.316 -20.476 1.00 98.31 215 ASP A O 1
ATOM 1745 N N . VAL A 1 216 ? 0.325 -17.758 -21.446 1.00 98.50 216 VAL A N 1
ATOM 1746 C CA . VAL A 1 216 ? 0.571 -16.576 -20.604 1.00 98.50 216 VAL A CA 1
ATOM 1747 C C . VAL A 1 216 ? -0.508 -15.517 -20.828 1.00 98.50 216 VAL A C 1
ATOM 1749 O O . VAL A 1 216 ? -1.054 -14.983 -19.863 1.00 98.50 216 VAL A O 1
ATOM 1752 N N . GLN A 1 217 ? -0.864 -15.241 -22.083 1.00 98.50 217 GLN A N 1
ATOM 1753 C CA . GLN A 1 217 ? -1.932 -14.300 -22.423 1.00 98.50 217 GLN A CA 1
ATOM 1754 C C . GLN A 1 217 ? -3.291 -14.770 -21.896 1.00 98.50 217 GLN A C 1
ATOM 1756 O O . GLN A 1 217 ? -4.013 -13.977 -21.292 1.00 98.50 217 GLN A O 1
ATOM 1761 N N . ALA A 1 218 ? -3.619 -16.057 -22.043 1.00 98.56 218 ALA A N 1
ATOM 1762 C CA . ALA A 1 218 ? -4.846 -16.625 -21.489 1.00 98.56 218 ALA A CA 1
ATOM 1763 C 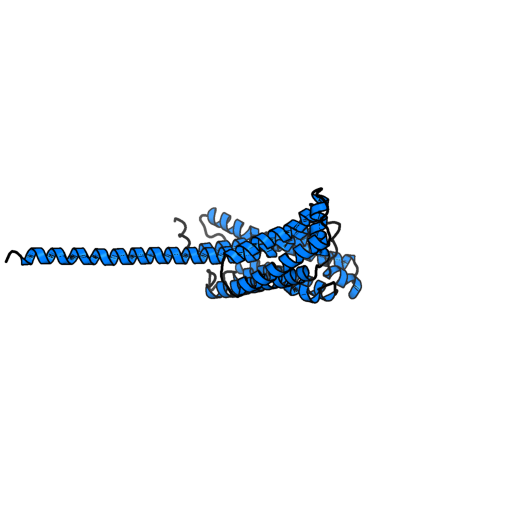C . ALA A 1 218 ? -4.894 -16.497 -19.955 1.00 98.56 218 ALA A C 1
ATOM 1765 O O . ALA A 1 218 ? -5.913 -16.080 -19.398 1.00 98.56 218 ALA A O 1
ATOM 1766 N N . ALA A 1 219 ? -3.784 -16.784 -19.267 1.00 98.38 219 ALA A N 1
ATOM 1767 C CA . ALA A 1 219 ? -3.677 -16.615 -17.820 1.00 98.38 219 ALA A CA 1
ATOM 1768 C C . ALA A 1 219 ? -3.854 -15.147 -17.396 1.00 98.38 219 ALA A C 1
ATOM 1770 O O . ALA A 1 219 ? -4.604 -14.867 -16.459 1.00 98.38 219 ALA A O 1
ATOM 1771 N N . LEU A 1 220 ? -3.222 -14.202 -18.102 1.00 98.38 220 LEU A N 1
ATOM 1772 C CA . LEU A 1 220 ? -3.373 -12.767 -17.844 1.00 98.38 220 LEU A CA 1
ATOM 1773 C C . LEU A 1 220 ? -4.802 -12.278 -18.091 1.00 98.38 220 LEU A C 1
ATOM 1775 O O . LEU A 1 220 ? -5.302 -11.475 -17.307 1.00 98.38 220 LEU A O 1
ATOM 1779 N N . THR A 1 221 ? -5.499 -12.802 -19.100 1.00 98.69 221 THR A N 1
ATOM 1780 C CA . THR A 1 221 ? -6.918 -12.497 -19.307 1.00 98.69 221 THR A CA 1
ATOM 1781 C C . THR A 1 221 ? -7.765 -12.954 -18.116 1.00 98.69 221 THR A C 1
ATOM 1783 O O . THR A 1 221 ? -8.586 -12.183 -17.621 1.00 98.69 221 THR A O 1
ATOM 1786 N N . VAL A 1 222 ? -7.544 -14.170 -17.600 1.00 98.62 222 VAL A N 1
ATOM 1787 C CA . VAL A 1 222 ? -8.256 -14.667 -16.407 1.00 98.62 222 VAL A CA 1
ATOM 1788 C C . VAL A 1 222 ? -7.953 -13.803 -15.182 1.00 98.62 222 VAL A C 1
ATOM 1790 O O . VAL A 1 222 ? -8.879 -13.404 -14.475 1.00 98.62 222 VAL A O 1
ATOM 1793 N N . ILE A 1 223 ? -6.679 -13.476 -14.949 1.00 98.50 223 ILE A N 1
ATOM 1794 C CA . ILE A 1 223 ? -6.253 -12.584 -13.862 1.00 98.50 223 ILE A CA 1
ATOM 1795 C C . ILE A 1 223 ? -6.939 -11.222 -13.988 1.00 98.50 223 ILE A C 1
ATOM 1797 O O . ILE A 1 223 ? -7.497 -10.729 -13.012 1.00 98.50 223 ILE A O 1
ATOM 1801 N N . GLY A 1 224 ? -6.955 -10.645 -15.191 1.00 98.62 224 GLY A N 1
ATOM 1802 C CA . GLY A 1 224 ? -7.576 -9.356 -15.458 1.00 98.62 224 GLY A CA 1
ATOM 1803 C C . GLY A 1 224 ? -9.065 -9.341 -15.124 1.00 98.62 224 GLY A C 1
ATOM 1804 O O . GLY A 1 224 ? -9.529 -8.454 -14.409 1.00 98.62 224 GLY A O 1
ATOM 1805 N N . VAL A 1 225 ? -9.810 -10.365 -15.555 1.00 98.75 225 VAL A N 1
ATOM 1806 C CA . VAL A 1 225 ? -11.232 -10.518 -15.203 1.00 98.75 225 VAL A CA 1
ATOM 1807 C C . VAL A 1 225 ? -11.419 -10.638 -13.689 1.00 98.75 225 VAL A C 1
ATOM 1809 O O . VAL A 1 225 ? -12.295 -9.976 -13.130 1.00 98.75 225 VAL A O 1
ATOM 1812 N N . LEU A 1 226 ? -10.606 -11.454 -13.010 1.00 98.62 226 LEU A N 1
ATOM 1813 C CA . LEU A 1 226 ? -10.696 -11.622 -11.559 1.00 98.62 226 LEU A CA 1
ATOM 1814 C C . LEU A 1 226 ? -10.432 -10.309 -10.816 1.00 98.62 226 LEU A C 1
ATOM 1816 O O . LEU A 1 226 ? -11.218 -9.970 -9.932 1.00 98.62 226 LEU A O 1
ATOM 1820 N N . ASP A 1 227 ? -9.402 -9.553 -11.202 1.00 98.69 227 ASP A N 1
ATOM 1821 C CA . ASP A 1 227 ? -9.061 -8.256 -10.608 1.00 98.69 227 ASP A CA 1
ATOM 1822 C C . ASP A 1 227 ? -10.219 -7.250 -10.735 1.00 98.69 227 ASP A C 1
ATOM 1824 O O . ASP A 1 227 ? -10.586 -6.600 -9.749 1.00 98.69 227 ASP A O 1
ATOM 1828 N N . LEU A 1 228 ? -10.868 -7.177 -11.906 1.00 98.75 228 LEU A N 1
ATOM 1829 C CA . LEU A 1 228 ? -12.049 -6.330 -12.114 1.00 98.75 228 LEU A CA 1
ATOM 1830 C C . LEU A 1 228 ? -13.244 -6.773 -11.256 1.00 98.75 228 LEU A C 1
ATOM 1832 O O . LEU A 1 228 ? -13.920 -5.934 -10.650 1.00 98.75 228 LEU A O 1
ATOM 1836 N N . LEU A 1 229 ? -13.500 -8.082 -11.162 1.00 98.75 229 LEU A N 1
ATOM 1837 C CA . LEU A 1 229 ? -14.589 -8.623 -10.346 1.00 98.75 229 LEU A CA 1
ATOM 1838 C C . LEU A 1 229 ? -14.384 -8.316 -8.860 1.00 98.75 229 LEU A C 1
ATOM 1840 O O . LEU A 1 229 ? -15.307 -7.839 -8.197 1.00 98.75 229 LEU A O 1
ATOM 1844 N N . VAL A 1 230 ? -13.184 -8.547 -8.320 1.00 98.69 230 VAL A N 1
ATOM 1845 C CA . VAL A 1 230 ? -12.918 -8.274 -6.899 1.00 98.69 230 VAL A CA 1
ATOM 1846 C C . VAL A 1 230 ? -12.891 -6.778 -6.596 1.00 98.69 230 VAL A C 1
ATOM 1848 O O . VAL A 1 230 ? -13.341 -6.381 -5.520 1.00 98.69 230 VAL A O 1
ATOM 1851 N N . ALA A 1 231 ? -12.472 -5.937 -7.548 1.00 98.62 231 ALA A N 1
ATOM 1852 C CA . ALA A 1 231 ? -12.576 -4.487 -7.425 1.00 98.62 231 ALA A CA 1
ATOM 1853 C C . ALA A 1 231 ? -14.038 -4.004 -7.368 1.00 98.62 231 ALA A C 1
ATOM 1855 O O . ALA A 1 231 ? -14.376 -3.149 -6.547 1.00 98.62 231 ALA A O 1
ATOM 1856 N N . ALA A 1 232 ? -14.939 -4.582 -8.167 1.00 98.62 232 ALA A N 1
ATOM 1857 C CA . ALA A 1 232 ? -16.368 -4.296 -8.051 1.00 98.62 232 ALA A CA 1
ATOM 1858 C C . ALA A 1 232 ? -16.925 -4.791 -6.702 1.00 98.62 232 ALA A C 1
ATOM 1860 O O . ALA A 1 232 ? -17.577 -4.043 -5.964 1.00 98.62 232 ALA A O 1
ATOM 1861 N N . LEU A 1 233 ? -16.606 -6.032 -6.320 1.00 98.62 233 LEU A N 1
ATOM 1862 C CA . LEU A 1 233 ? -17.096 -6.648 -5.086 1.00 98.62 233 LEU A CA 1
ATOM 1863 C C . LEU A 1 233 ? -16.630 -5.920 -3.818 1.00 98.62 233 LEU A C 1
ATOM 1865 O O . LEU A 1 233 ? -17.422 -5.810 -2.878 1.00 98.62 233 LEU A O 1
ATOM 1869 N N . ILE A 1 234 ? -15.395 -5.405 -3.760 1.00 98.56 234 ILE A N 1
ATOM 1870 C CA . ILE A 1 234 ? -14.890 -4.687 -2.575 1.00 98.56 234 ILE A CA 1
ATOM 1871 C C . ILE A 1 234 ? -15.585 -3.335 -2.373 1.00 98.56 234 ILE A C 1
ATOM 1873 O O . ILE A 1 234 ? -15.698 -2.866 -1.235 1.00 98.56 234 ILE A O 1
ATOM 1877 N N . VAL A 1 235 ? -16.093 -2.718 -3.446 1.00 98.50 235 VAL A N 1
ATOM 1878 C CA . VAL A 1 235 ? -16.897 -1.485 -3.393 1.00 98.50 235 VAL A CA 1
ATOM 1879 C C . VAL A 1 235 ? -18.344 -1.805 -3.018 1.00 98.50 235 VAL A C 1
ATOM 1881 O O . VAL A 1 235 ? -18.894 -1.186 -2.102 1.00 98.50 235 VAL A O 1
ATOM 1884 N N . MET A 1 236 ? -18.940 -2.813 -3.658 1.00 98.38 236 MET A N 1
ATOM 1885 C CA . MET A 1 236 ? -20.348 -3.180 -3.467 1.00 98.38 236 MET A CA 1
ATOM 1886 C C . MET A 1 236 ? -20.615 -3.872 -2.126 1.00 98.38 236 MET A C 1
ATOM 1888 O O . MET A 1 236 ? -21.688 -3.722 -1.548 1.00 98.38 236 MET A O 1
ATOM 1892 N N . THR A 1 237 ? -19.641 -4.613 -1.598 1.00 97.81 237 THR A N 1
ATOM 1893 C CA . THR A 1 237 ? -19.813 -5.446 -0.402 1.00 97.81 237 THR A CA 1
ATOM 1894 C C . THR A 1 237 ? -18.768 -5.129 0.666 1.00 97.81 237 THR A C 1
ATOM 1896 O O . THR A 1 237 ? -17.685 -4.619 0.384 1.00 97.81 237 THR A O 1
ATOM 1899 N N . ARG A 1 238 ? -19.079 -5.457 1.924 1.00 97.38 238 ARG A N 1
ATOM 1900 C CA . ARG A 1 238 ? -18.128 -5.421 3.053 1.00 97.38 238 ARG A CA 1
ATOM 1901 C C . ARG A 1 238 ? -17.687 -6.833 3.449 1.00 97.38 238 ARG A C 1
ATOM 1903 O O . ARG A 1 238 ? -17.610 -7.165 4.632 1.00 97.38 238 ARG A O 1
ATOM 1910 N N . TRP A 1 239 ? -17.508 -7.714 2.462 1.00 98.31 239 TRP A N 1
ATOM 1911 C CA . TRP A 1 239 ? -17.179 -9.111 2.724 1.00 98.31 239 TRP A CA 1
ATOM 1912 C C . TRP A 1 239 ? -15.671 -9.269 3.001 1.00 98.31 239 TRP A C 1
ATOM 1914 O O . TRP A 1 239 ? -14.865 -9.065 2.093 1.00 98.31 239 TRP A O 1
ATOM 1924 N N . PRO A 1 240 ? -15.248 -9.668 4.223 1.00 98.25 240 PRO A N 1
ATOM 1925 C CA . PRO A 1 240 ? -13.836 -9.873 4.544 1.00 98.25 240 PRO A CA 1
ATOM 1926 C C . PRO A 1 240 ? -13.151 -10.921 3.664 1.00 98.25 240 PRO A C 1
ATOM 1928 O O . PRO A 1 240 ? -11.949 -10.812 3.463 1.00 98.25 240 PRO A O 1
ATOM 1931 N N . GLY A 1 241 ? -13.884 -11.886 3.096 1.00 98.44 241 GLY A N 1
ATOM 1932 C CA . GLY A 1 241 ? -13.307 -12.858 2.161 1.00 98.44 241 GLY A CA 1
ATOM 1933 C C . GLY A 1 241 ? -12.688 -12.193 0.927 1.00 98.44 241 GLY A C 1
ATOM 1934 O O . GLY A 1 241 ? -11.574 -12.541 0.549 1.00 98.44 241 GLY A O 1
ATOM 1935 N N . VAL A 1 242 ? -13.351 -11.172 0.369 1.00 98.62 242 VAL A N 1
ATOM 1936 C CA . VAL A 1 242 ? -12.837 -10.415 -0.788 1.00 98.62 242 VAL A CA 1
ATOM 1937 C C . VAL A 1 242 ? -11.580 -9.643 -0.411 1.00 98.62 242 VAL A C 1
ATOM 1939 O O . VAL A 1 242 ? -10.568 -9.740 -1.095 1.00 98.62 242 VAL A O 1
ATOM 1942 N N . ALA A 1 243 ? -11.610 -8.929 0.718 1.00 98.69 243 ALA A N 1
ATOM 1943 C CA . ALA A 1 243 ? -10.449 -8.185 1.204 1.00 98.69 243 ALA A CA 1
ATOM 1944 C C . ALA A 1 243 ? -9.247 -9.101 1.490 1.00 98.69 243 ALA A C 1
ATOM 1946 O O . ALA A 1 243 ? -8.115 -8.730 1.192 1.00 98.69 243 ALA A O 1
ATOM 1947 N N . PHE A 1 244 ? -9.488 -10.298 2.034 1.00 98.75 244 PHE A N 1
ATOM 1948 C CA . PHE A 1 244 ? -8.444 -11.292 2.271 1.00 98.75 244 PHE A CA 1
ATOM 1949 C C . PHE A 1 244 ? -7.842 -11.807 0.962 1.00 98.75 244 PHE A C 1
ATOM 1951 O O . PHE A 1 244 ? -6.624 -11.791 0.818 1.00 98.75 244 PHE A O 1
ATOM 1958 N N . TYR A 1 245 ? -8.679 -12.184 -0.012 1.00 98.69 245 TYR A N 1
ATOM 1959 C CA . TYR A 1 245 ? -8.210 -12.589 -1.338 1.00 98.69 245 TYR A CA 1
ATOM 1960 C C . TYR A 1 245 ? -7.354 -11.494 -1.987 1.00 98.69 245 TYR A C 1
ATOM 1962 O O . TYR A 1 245 ? -6.230 -11.762 -2.403 1.00 98.69 245 TYR A O 1
ATOM 1970 N N . MET A 1 246 ? -7.842 -10.249 -2.000 1.00 98.69 246 MET A N 1
ATOM 1971 C CA . MET A 1 246 ? -7.107 -9.110 -2.556 1.00 98.69 246 MET A CA 1
ATOM 1972 C C . MET A 1 246 ? -5.795 -8.852 -1.808 1.00 98.69 246 MET A C 1
ATOM 1974 O O . MET A 1 246 ? -4.792 -8.527 -2.435 1.00 98.69 246 MET A O 1
ATOM 1978 N N . ALA A 1 247 ? -5.760 -9.030 -0.483 1.00 98.81 247 ALA A N 1
ATOM 1979 C CA . ALA A 1 247 ? -4.525 -8.908 0.288 1.00 98.81 247 ALA A CA 1
ATOM 1980 C C . ALA A 1 247 ? -3.495 -9.951 -0.160 1.00 98.81 247 ALA A C 1
ATOM 1982 O O . ALA A 1 247 ? -2.362 -9.605 -0.494 1.00 98.81 247 ALA A O 1
ATOM 1983 N N . THR A 1 248 ? -3.902 -11.221 -0.208 1.00 98.62 248 THR A N 1
ATOM 1984 C CA . THR A 1 248 ? -3.050 -12.335 -0.631 1.00 98.62 248 THR A CA 1
ATOM 1985 C C . THR A 1 248 ? -2.559 -12.142 -2.062 1.00 98.62 248 THR A C 1
ATOM 1987 O O . THR A 1 248 ? -1.356 -12.213 -2.305 1.00 98.62 248 THR A O 1
ATOM 1990 N N . TRP A 1 249 ? -3.457 -11.826 -2.995 1.00 98.62 249 TRP A N 1
ATOM 1991 C CA . TRP A 1 249 ? -3.109 -11.598 -4.395 1.00 98.62 249 TRP A CA 1
ATOM 1992 C C . TRP A 1 249 ? -2.194 -10.382 -4.584 1.00 98.62 249 TRP A C 1
ATOM 1994 O O . TRP A 1 249 ? -1.195 -10.457 -5.298 1.00 98.62 249 TRP A O 1
ATOM 2004 N N . GLY A 1 250 ? -2.454 -9.281 -3.873 1.00 98.56 250 GLY A N 1
ATOM 2005 C CA . GLY A 1 250 ? -1.603 -8.090 -3.882 1.00 98.56 250 GLY A CA 1
ATOM 2006 C C . GLY A 1 250 ? -0.177 -8.361 -3.385 1.00 98.56 250 GLY A C 1
ATOM 2007 O O . GLY A 1 250 ? 0.778 -7.801 -3.920 1.00 98.56 250 GLY A O 1
ATOM 2008 N N . PHE A 1 251 ? -0.002 -9.253 -2.402 1.00 98.69 251 PHE A N 1
ATOM 2009 C CA . PHE A 1 251 ? 1.331 -9.681 -1.964 1.00 98.69 251 PHE A CA 1
ATOM 2010 C C . PHE A 1 251 ? 1.992 -10.670 -2.931 1.00 98.69 251 PHE A C 1
ATOM 2012 O O . PHE A 1 251 ? 3.188 -10.538 -3.180 1.00 98.69 251 PHE A O 1
ATOM 2019 N N . ILE A 1 252 ? 1.242 -11.615 -3.512 1.00 98.25 252 ILE A N 1
ATOM 2020 C CA . ILE A 1 252 ? 1.761 -12.550 -4.530 1.00 98.25 252 ILE A CA 1
ATOM 2021 C C . ILE A 1 252 ? 2.278 -11.777 -5.748 1.00 98.25 252 ILE A C 1
ATOM 2023 O O . ILE A 1 252 ? 3.408 -11.986 -6.185 1.00 98.25 252 ILE A O 1
ATOM 2027 N N . THR A 1 253 ? 1.490 -10.834 -6.264 1.00 98.06 253 THR A N 1
ATOM 2028 C CA . THR A 1 253 ? 1.881 -9.998 -7.410 1.00 98.06 253 THR A CA 1
ATOM 2029 C C . THR A 1 253 ? 3.075 -9.099 -7.085 1.00 98.06 253 THR A C 1
ATOM 2031 O O . THR A 1 253 ? 3.957 -8.938 -7.928 1.00 98.06 253 THR A O 1
ATOM 2034 N N . ALA A 1 254 ? 3.186 -8.569 -5.863 1.00 97.94 254 ALA A N 1
ATOM 2035 C CA . ALA A 1 254 ? 4.391 -7.860 -5.430 1.00 97.94 254 ALA A CA 1
ATOM 2036 C C . ALA A 1 254 ? 5.623 -8.787 -5.384 1.00 97.94 254 ALA A C 1
ATOM 2038 O O . ALA A 1 254 ? 6.678 -8.426 -5.906 1.00 97.94 254 ALA A O 1
ATOM 2039 N N . ALA A 1 255 ? 5.486 -9.987 -4.813 1.00 98.31 255 ALA A N 1
ATOM 2040 C CA . ALA A 1 255 ? 6.558 -10.979 -4.719 1.00 98.31 255 ALA A CA 1
ATOM 2041 C C . ALA A 1 255 ? 6.997 -11.522 -6.089 1.00 98.31 255 ALA A C 1
ATOM 2043 O O . ALA A 1 255 ? 8.168 -11.865 -6.256 1.00 98.31 255 ALA A O 1
ATOM 2044 N N . SER A 1 256 ? 6.104 -11.522 -7.086 1.00 97.94 256 SER A N 1
ATOM 2045 C CA . SER A 1 256 ? 6.414 -11.979 -8.449 1.00 97.94 256 SER A CA 1
ATOM 2046 C C . SER A 1 256 ? 7.583 -11.226 -9.098 1.00 97.94 256 SER A C 1
ATOM 2048 O O . SER A 1 256 ? 8.290 -11.761 -9.948 1.00 97.94 256 SER A O 1
ATOM 2050 N N . ARG A 1 257 ? 7.850 -9.988 -8.657 1.00 97.69 257 ARG A N 1
ATOM 2051 C CA . ARG A 1 257 ? 9.009 -9.196 -9.096 1.00 97.69 257 ARG A CA 1
ATOM 2052 C C . ARG A 1 257 ? 10.319 -9.886 -8.732 1.00 97.69 257 ARG A C 1
ATOM 2054 O O . ARG A 1 257 ? 11.223 -9.961 -9.555 1.00 97.69 257 ARG A O 1
ATOM 2061 N N . VAL A 1 258 ? 10.395 -10.434 -7.523 1.00 98.00 258 VAL A N 1
ATOM 2062 C CA . VAL A 1 258 ? 11.573 -11.152 -7.031 1.00 98.00 258 VAL A CA 1
ATOM 2063 C C . VAL A 1 258 ? 11.668 -12.540 -7.654 1.00 98.00 258 VAL A C 1
ATOM 2065 O O . VAL A 1 258 ? 12.767 -12.976 -7.987 1.00 98.00 258 VAL A O 1
ATOM 2068 N N . THR A 1 259 ? 10.546 -13.237 -7.853 1.00 98.19 259 THR A N 1
ATOM 2069 C CA . THR A 1 259 ? 10.581 -14.548 -8.521 1.00 98.19 259 THR A CA 1
ATOM 2070 C C . THR A 1 259 ? 10.997 -14.424 -9.986 1.00 98.19 259 THR A C 1
ATOM 2072 O O . THR A 1 259 ? 11.740 -15.272 -10.466 1.00 98.19 259 THR A O 1
ATOM 2075 N N . SER A 1 260 ? 10.593 -13.344 -10.664 1.00 97.94 260 SER A N 1
ATOM 2076 C CA . SER A 1 260 ? 10.950 -13.072 -12.058 1.00 97.94 260 SER A CA 1
ATOM 2077 C C . SER A 1 260 ? 12.372 -12.539 -12.216 1.00 97.94 260 SER A C 1
ATOM 2079 O O . SER A 1 260 ? 13.164 -13.127 -12.945 1.00 97.94 260 SER A O 1
ATOM 2081 N N . ALA A 1 261 ? 12.738 -11.465 -11.509 1.00 96.56 261 ALA A N 1
ATOM 2082 C CA . ALA A 1 261 ? 14.001 -10.743 -11.714 1.00 96.56 261 ALA A CA 1
ATOM 2083 C C . ALA A 1 261 ? 15.091 -11.060 -10.668 1.00 96.56 261 ALA A C 1
ATOM 2085 O O . ALA A 1 261 ? 16.227 -10.593 -10.776 1.00 96.56 261 ALA A O 1
ATOM 2086 N N . GLY A 1 262 ? 14.789 -11.900 -9.676 1.00 96.25 262 GLY A N 1
ATOM 2087 C CA . GLY A 1 262 ? 15.702 -12.263 -8.596 1.00 96.25 262 GLY A CA 1
ATOM 2088 C C . GLY A 1 262 ? 15.715 -11.249 -7.454 1.00 96.25 262 GLY A C 1
ATOM 2089 O O . GLY A 1 262 ? 14.916 -10.313 -7.391 1.00 96.25 262 GLY A O 1
ATOM 2090 N N . TRP A 1 263 ? 16.656 -11.429 -6.523 1.00 96.06 263 TRP A N 1
ATOM 2091 C CA . TRP A 1 263 ? 16.695 -10.625 -5.299 1.00 96.06 263 TRP A CA 1
ATOM 2092 C C . TRP A 1 263 ? 16.954 -9.138 -5.552 1.00 96.06 263 TRP A C 1
ATOM 2094 O O . TRP A 1 263 ? 16.516 -8.318 -4.760 1.00 96.06 263 TRP A O 1
ATOM 2104 N N . ASN A 1 264 ? 17.557 -8.768 -6.685 1.00 94.62 264 ASN A N 1
ATOM 2105 C CA . ASN A 1 264 ? 17.773 -7.366 -7.061 1.00 94.62 264 ASN A CA 1
ATOM 2106 C C . ASN A 1 264 ? 16.462 -6.568 -7.213 1.00 94.62 264 ASN A C 1
ATOM 2108 O O . ASN A 1 264 ? 16.482 -5.349 -7.086 1.00 94.62 264 ASN A O 1
ATOM 2112 N N . ALA A 1 265 ? 15.321 -7.238 -7.410 1.00 96.25 265 ALA A N 1
ATOM 2113 C CA . ALA A 1 265 ? 14.004 -6.608 -7.499 1.00 96.25 265 ALA A CA 1
ATOM 2114 C C . ALA A 1 265 ? 13.253 -6.538 -6.152 1.00 96.25 265 ALA A C 1
ATOM 2116 O O . ALA A 1 265 ? 12.045 -6.293 -6.124 1.00 96.25 265 ALA A O 1
ATOM 2117 N N . TYR A 1 266 ? 13.925 -6.746 -5.010 1.00 97.69 266 TYR A N 1
ATOM 2118 C CA . TYR A 1 266 ? 13.266 -6.670 -3.699 1.00 97.69 266 TYR A CA 1
ATOM 2119 C C . TYR A 1 266 ? 12.654 -5.285 -3.439 1.00 97.69 266 TYR A C 1
ATOM 2121 O O . TYR A 1 266 ? 11.573 -5.195 -2.856 1.00 97.69 266 TYR A O 1
ATOM 2129 N N . ALA A 1 267 ? 13.304 -4.209 -3.894 1.00 97.50 267 ALA A N 1
ATOM 2130 C CA . ALA A 1 267 ? 12.801 -2.850 -3.724 1.00 97.50 267 ALA A CA 1
ATOM 2131 C C . ALA A 1 267 ? 11.429 -2.670 -4.397 1.00 97.50 267 ALA A C 1
ATOM 2133 O O . ALA A 1 267 ? 10.506 -2.129 -3.786 1.00 97.50 267 ALA A O 1
ATOM 2134 N N . GLU A 1 268 ? 11.256 -3.246 -5.591 1.00 97.00 268 GLU A N 1
ATOM 2135 C CA . GLU A 1 268 ? 9.998 -3.257 -6.343 1.00 97.00 268 GLU A CA 1
ATOM 2136 C C . GLU A 1 268 ? 8.872 -4.032 -5.653 1.00 97.00 268 GLU A C 1
ATOM 2138 O O . GLU A 1 268 ? 7.694 -3.682 -5.795 1.00 97.00 268 GLU A O 1
ATOM 2143 N N . MET A 1 269 ? 9.219 -5.081 -4.905 1.00 97.94 269 MET A N 1
ATOM 2144 C CA . MET A 1 269 ? 8.278 -5.816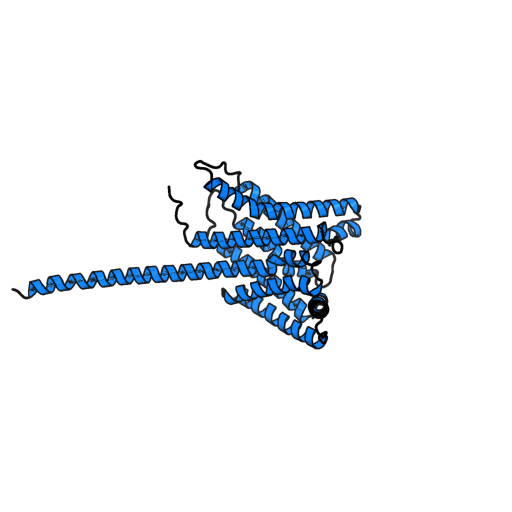 -4.060 1.00 97.94 269 MET A CA 1
ATOM 2145 C C . MET A 1 269 ? 7.857 -4.966 -2.853 1.00 97.94 269 MET A C 1
ATOM 2147 O O . MET A 1 269 ? 6.662 -4.812 -2.597 1.00 97.94 269 MET A O 1
ATOM 2151 N N . LEU A 1 270 ? 8.818 -4.385 -2.125 1.00 98.38 270 LEU A N 1
ATOM 2152 C CA . LEU A 1 270 ? 8.546 -3.586 -0.923 1.00 98.38 270 LEU A CA 1
ATOM 2153 C C . LEU A 1 270 ? 7.751 -2.313 -1.245 1.00 98.38 270 LEU A C 1
ATOM 2155 O O . LEU A 1 270 ? 6.803 -1.982 -0.534 1.00 98.38 270 LEU A O 1
ATOM 2159 N N . LEU A 1 271 ? 8.075 -1.639 -2.351 1.00 97.50 271 LEU A N 1
ATOM 2160 C CA . LEU A 1 271 ? 7.348 -0.471 -2.853 1.00 97.50 271 LEU A CA 1
ATOM 2161 C C . LEU A 1 271 ? 5.861 -0.772 -3.096 1.00 97.50 271 LEU A C 1
ATOM 2163 O O . LEU A 1 271 ? 5.000 0.089 -2.921 1.00 97.50 271 LEU A O 1
ATOM 2167 N N . ARG A 1 272 ? 5.540 -2.006 -3.492 1.00 98.06 272 ARG A N 1
ATOM 2168 C CA . ARG A 1 272 ? 4.169 -2.463 -3.750 1.00 98.06 272 ARG A CA 1
ATOM 2169 C C . ARG A 1 272 ? 3.468 -3.012 -2.506 1.00 98.06 272 ARG A C 1
ATOM 2171 O O . ARG A 1 272 ? 2.350 -3.507 -2.625 1.00 98.06 272 ARG A O 1
ATOM 2178 N N . ALA A 1 273 ? 4.050 -2.889 -1.310 1.00 98.31 273 ALA A N 1
ATOM 2179 C CA . ALA A 1 273 ? 3.458 -3.420 -0.082 1.00 98.31 273 ALA A CA 1
ATOM 2180 C C . ALA A 1 273 ? 2.036 -2.901 0.197 1.00 98.31 273 ALA A C 1
ATOM 2182 O O . ALA A 1 273 ? 1.233 -3.646 0.756 1.00 98.31 273 ALA A O 1
ATOM 2183 N N . ALA A 1 274 ? 1.675 -1.677 -0.215 1.00 98.50 274 ALA A N 1
ATOM 2184 C CA . ALA A 1 274 ? 0.300 -1.188 -0.064 1.00 98.50 274 ALA A CA 1
ATOM 2185 C C . ALA A 1 274 ? -0.730 -1.934 -0.921 1.00 98.50 274 ALA A C 1
ATOM 2187 O O . ALA A 1 274 ? -1.893 -1.987 -0.520 1.00 98.50 274 ALA A O 1
ATOM 2188 N N . ASN A 1 275 ? -0.327 -2.556 -2.035 1.00 98.56 275 ASN A N 1
ATOM 2189 C CA . ASN A 1 275 ? -1.244 -3.284 -2.914 1.00 98.56 275 ASN A CA 1
ATOM 2190 C C . ASN A 1 275 ? -1.909 -4.456 -2.173 1.00 98.56 275 ASN A C 1
ATOM 2192 O O . ASN A 1 275 ? -3.113 -4.648 -2.300 1.00 98.56 275 ASN A O 1
ATOM 2196 N N . GLY A 1 276 ? -1.149 -5.196 -1.354 1.00 98.62 276 GLY A N 1
ATOM 2197 C CA . GLY A 1 276 ? -1.687 -6.215 -0.437 1.00 98.62 276 GLY A CA 1
ATOM 2198 C C . GLY A 1 276 ? -2.026 -5.670 0.959 1.00 98.62 276 GLY A C 1
ATOM 2199 O O . GLY A 1 276 ? -2.955 -6.133 1.623 1.00 98.62 276 GLY A O 1
ATOM 2200 N N . GLY A 1 277 ? -1.309 -4.636 1.403 1.00 98.75 277 GLY A N 1
ATOM 2201 C CA . GLY A 1 277 ? -1.423 -4.062 2.741 1.00 98.75 277 GLY A CA 1
ATOM 2202 C C . GLY A 1 277 ? -2.728 -3.312 3.007 1.00 98.75 277 GLY A C 1
ATOM 2203 O O . GLY A 1 277 ? -3.297 -3.452 4.089 1.00 98.75 277 GLY A O 1
ATOM 2204 N N . VAL A 1 278 ? -3.240 -2.541 2.043 1.00 98.75 278 VAL A N 1
ATOM 2205 C CA . VAL A 1 278 ? -4.522 -1.835 2.215 1.00 98.75 278 VAL A CA 1
ATOM 2206 C C . VAL A 1 278 ? -5.703 -2.814 2.291 1.00 98.75 278 VAL A C 1
ATOM 2208 O O . VAL A 1 278 ? -6.467 -2.716 3.254 1.00 98.75 278 VAL A O 1
ATOM 2211 N N . PRO A 1 279 ? -5.849 -3.813 1.396 1.00 98.81 279 PRO A N 1
ATOM 2212 C CA . PRO A 1 279 ? -6.870 -4.844 1.571 1.00 98.81 279 PRO A CA 1
ATOM 2213 C C . PRO A 1 279 ? -6.745 -5.608 2.898 1.00 98.81 279 PRO A C 1
ATOM 2215 O O . PRO A 1 279 ? -7.758 -5.899 3.534 1.00 98.81 279 PRO A O 1
ATOM 2218 N N . LEU A 1 280 ? -5.522 -5.864 3.384 1.00 98.81 280 LEU A N 1
ATOM 2219 C CA . LEU A 1 280 ? -5.314 -6.482 4.698 1.00 98.81 280 LEU A CA 1
ATOM 2220 C C . LEU A 1 280 ? -5.881 -5.615 5.833 1.00 98.81 280 LEU A C 1
ATOM 2222 O O . LEU A 1 280 ? -6.510 -6.133 6.756 1.00 98.81 280 LEU A O 1
ATOM 2226 N N . VAL A 1 281 ? -5.724 -4.292 5.758 1.00 98.69 281 VAL A N 1
ATOM 2227 C CA . VAL A 1 281 ? -6.347 -3.356 6.706 1.00 98.69 281 VAL A CA 1
ATOM 2228 C C . VAL A 1 281 ? -7.874 -3.462 6.675 1.00 98.69 281 VAL A C 1
ATOM 2230 O O . VAL A 1 281 ? -8.498 -3.517 7.738 1.00 98.69 281 VAL A O 1
ATOM 2233 N N . LEU A 1 282 ? -8.477 -3.542 5.484 1.00 98.69 282 LEU A N 1
ATOM 2234 C CA . LEU A 1 282 ? -9.926 -3.719 5.323 1.00 98.69 282 LEU A CA 1
ATOM 2235 C C . LEU A 1 282 ? -10.400 -5.041 5.941 1.00 98.69 282 LEU A C 1
ATOM 2237 O O . LEU A 1 282 ? -11.388 -5.066 6.678 1.00 98.69 282 LEU A O 1
ATOM 2241 N N . PHE A 1 283 ? -9.655 -6.123 5.704 1.00 98.75 283 PHE A N 1
ATOM 2242 C CA . PHE A 1 283 ? -9.911 -7.430 6.301 1.00 98.75 283 PHE A CA 1
ATOM 2243 C C . PHE A 1 283 ? -9.875 -7.372 7.834 1.00 98.75 283 PHE A C 1
ATOM 2245 O O . PHE A 1 283 ? -10.825 -7.813 8.488 1.00 98.75 283 PHE A O 1
ATOM 2252 N N . LEU A 1 284 ? -8.824 -6.790 8.421 1.00 98.50 284 LEU A N 1
ATOM 2253 C CA . LEU A 1 284 ? -8.677 -6.649 9.876 1.00 98.50 284 LEU A CA 1
ATOM 2254 C C . LEU A 1 284 ? -9.796 -5.802 10.494 1.00 98.50 284 LEU A C 1
ATOM 2256 O O . LEU A 1 284 ? -10.280 -6.115 11.583 1.00 98.50 284 LEU A O 1
ATOM 2260 N N . TYR A 1 285 ? -10.217 -4.742 9.805 1.00 98.31 285 TYR A N 1
ATOM 2261 C CA . TYR A 1 285 ? -11.303 -3.883 10.259 1.00 98.31 285 TYR A CA 1
ATOM 2262 C C . TYR A 1 285 ? -12.645 -4.631 10.287 1.00 98.31 285 TYR A C 1
ATOM 2264 O O . TYR A 1 285 ? -13.294 -4.681 11.331 1.00 98.31 285 TYR A O 1
ATOM 2272 N N . TRP A 1 286 ? -13.045 -5.277 9.186 1.00 98.44 286 TRP A N 1
ATOM 2273 C CA . TRP A 1 286 ? -14.341 -5.966 9.107 1.00 98.44 286 TRP A CA 1
ATOM 2274 C C . TRP A 1 286 ? -14.424 -7.236 9.950 1.00 98.44 286 TRP A C 1
ATOM 2276 O O . TRP A 1 286 ? -15.472 -7.519 10.528 1.00 98.44 286 TRP A O 1
ATOM 2286 N N . THR A 1 287 ? -13.337 -8.002 10.054 1.00 98.19 287 THR A N 1
ATOM 2287 C CA . THR A 1 287 ? -13.283 -9.150 10.977 1.00 98.19 287 THR A CA 1
ATOM 2288 C C . THR A 1 287 ? -13.351 -8.696 12.432 1.00 98.19 287 THR A C 1
ATOM 2290 O O . THR A 1 287 ? -14.043 -9.322 13.238 1.00 98.19 287 THR A O 1
ATOM 2293 N N . GLY A 1 288 ? -12.697 -7.574 12.749 1.00 97.38 288 GLY A N 1
ATOM 2294 C CA . GLY A 1 288 ? -12.816 -6.891 14.030 1.00 97.38 288 GLY A CA 1
ATOM 2295 C C . GL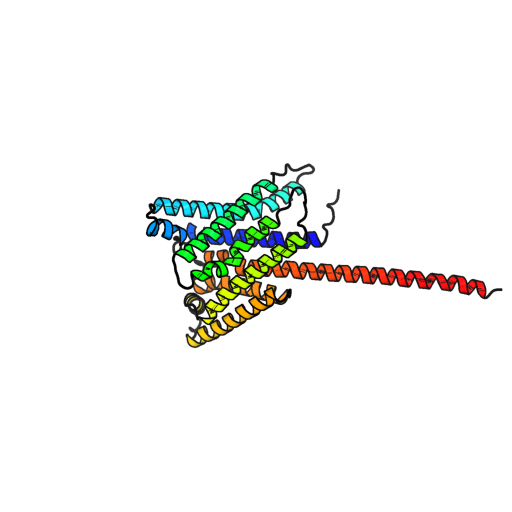Y A 1 288 ? -14.270 -6.575 14.367 1.00 97.38 288 GLY A C 1
ATOM 2296 O O . GLY A 1 288 ? -14.767 -7.088 15.364 1.00 97.38 288 GLY A O 1
ATOM 2297 N N . LEU A 1 289 ? -14.964 -5.820 13.508 1.00 96.19 289 LEU A N 1
ATOM 2298 C CA . LEU A 1 289 ? -16.370 -5.437 13.712 1.00 96.19 289 LEU A CA 1
ATOM 2299 C C . LEU A 1 289 ? -17.299 -6.641 13.911 1.00 96.19 289 LEU A C 1
ATOM 2301 O O . LEU A 1 289 ? -18.028 -6.685 14.895 1.00 96.19 289 LEU A O 1
ATOM 2305 N N . ARG A 1 290 ? -17.202 -7.668 13.057 1.00 97.06 290 ARG A N 1
ATOM 2306 C CA . ARG A 1 290 ? -18.020 -8.890 13.188 1.00 97.06 290 ARG A CA 1
ATOM 2307 C C . ARG A 1 290 ? -17.813 -9.607 14.520 1.00 97.06 290 ARG A C 1
ATOM 2309 O O . ARG A 1 290 ? -18.734 -10.222 15.048 1.00 97.06 290 ARG A O 1
ATOM 2316 N N . THR A 1 291 ? -16.592 -9.564 15.053 1.00 96.94 291 THR A N 1
ATOM 2317 C CA . THR A 1 291 ? -16.289 -10.152 16.364 1.00 96.94 291 THR A CA 1
ATOM 2318 C C . THR A 1 291 ? -16.966 -9.363 17.486 1.00 96.94 291 THR A C 1
ATOM 2320 O O . THR A 1 291 ? -17.457 -9.968 18.435 1.00 96.94 291 THR A O 1
ATOM 2323 N N . LEU A 1 292 ? -17.026 -8.031 17.368 1.00 95.25 292 LEU A N 1
ATOM 2324 C CA . LEU A 1 292 ? -17.715 -7.169 18.334 1.00 95.25 292 LEU A CA 1
ATOM 2325 C C . LEU A 1 292 ? -19.223 -7.410 18.324 1.00 95.25 292 LEU A C 1
ATOM 2327 O O . LEU A 1 292 ? -19.810 -7.610 19.381 1.00 95.25 292 LEU A O 1
ATOM 2331 N N . GLU A 1 293 ? -19.822 -7.463 17.134 1.00 95.75 293 GLU A N 1
ATOM 2332 C CA . GLU A 1 293 ? -21.257 -7.708 16.947 1.00 95.75 293 GLU A CA 1
ATOM 2333 C C . GLU A 1 293 ? -21.687 -9.051 17.547 1.00 95.75 293 GLU A C 1
ATOM 2335 O O . GLU A 1 293 ? -22.661 -9.114 18.291 1.00 95.75 293 GLU A O 1
ATOM 2340 N N . ARG A 1 294 ? -20.925 -10.125 17.289 1.00 96.88 294 ARG A N 1
ATOM 2341 C CA . ARG A 1 294 ? -21.196 -11.454 17.864 1.00 96.88 294 ARG A CA 1
ATOM 2342 C C . ARG A 1 294 ? -21.129 -11.452 19.384 1.00 96.88 294 ARG A C 1
ATOM 2344 O O . ARG A 1 294 ? -21.964 -12.075 20.029 1.00 96.88 294 ARG A O 1
ATOM 2351 N N . LYS A 1 295 ? -20.140 -10.756 19.948 1.00 96.06 295 LYS A N 1
ATOM 2352 C CA . LYS A 1 295 ? -19.989 -10.655 21.397 1.00 96.06 295 LYS A CA 1
ATOM 2353 C C . LYS A 1 295 ? -21.159 -9.885 22.022 1.00 96.06 295 LYS A C 1
ATOM 2355 O O . LYS A 1 295 ? -21.734 -10.363 22.993 1.00 96.06 295 LYS A O 1
ATOM 2360 N N . ALA A 1 296 ? -21.547 -8.755 21.433 1.00 95.00 296 ALA A N 1
ATOM 2361 C CA . ALA A 1 296 ? -22.699 -7.980 21.888 1.00 95.00 296 ALA A CA 1
ATOM 2362 C C . ALA A 1 296 ? -24.008 -8.787 21.801 1.00 95.00 296 ALA A C 1
ATOM 2364 O O . ALA A 1 296 ? -24.820 -8.737 22.719 1.00 95.00 296 ALA A O 1
ATOM 2365 N N . ALA A 1 297 ? -24.191 -9.581 20.738 1.00 96.31 297 ALA A N 1
ATOM 2366 C CA . ALA A 1 297 ? -25.340 -10.476 20.610 1.00 96.31 297 ALA A CA 1
ATOM 2367 C C . ALA A 1 297 ? -25.378 -11.529 21.732 1.00 96.31 297 ALA A C 1
ATOM 2369 O O . ALA A 1 297 ? -26.421 -11.693 22.356 1.00 96.31 297 ALA A O 1
ATOM 2370 N N . SER A 1 298 ? -24.242 -12.166 22.047 1.00 96.31 298 SER A N 1
ATOM 2371 C CA . SER A 1 298 ? -24.172 -13.153 23.137 1.00 96.31 298 SER A CA 1
ATOM 2372 C C . SER A 1 298 ? -24.393 -12.552 24.530 1.00 96.31 298 SER A C 1
ATOM 2374 O O . SER A 1 298 ? -24.978 -13.202 25.388 1.00 96.31 298 SER A O 1
ATOM 2376 N N . GLU A 1 299 ? -23.946 -11.313 24.768 1.00 95.25 299 GLU A N 1
ATOM 2377 C CA . GLU A 1 299 ? -24.172 -10.616 26.044 1.00 95.25 299 GLU A CA 1
ATOM 2378 C C . GLU A 1 299 ? -25.653 -10.234 26.213 1.00 95.25 299 GLU A C 1
ATOM 2380 O O . GLU A 1 299 ? -26.193 -10.353 27.310 1.00 95.25 299 GLU A O 1
ATOM 2385 N N . ASN A 1 300 ? -26.325 -9.837 25.127 1.00 95.50 300 ASN A N 1
ATOM 2386 C CA . ASN A 1 300 ? -27.762 -9.554 25.137 1.00 95.50 300 ASN A CA 1
ATOM 2387 C C . ASN A 1 300 ? -28.614 -10.819 25.321 1.00 95.50 300 ASN A C 1
ATOM 2389 O O . ASN A 1 300 ? -29.614 -10.768 26.028 1.00 95.50 300 ASN A O 1
ATOM 2393 N N . GLU A 1 301 ? -28.231 -11.938 24.697 1.00 96.31 301 GLU A N 1
ATOM 2394 C CA . GLU A 1 301 ? -28.903 -13.235 24.867 1.00 96.31 301 GLU A CA 1
ATOM 2395 C C . GLU A 1 301 ? -28.828 -13.695 26.328 1.00 96.31 301 GLU A C 1
ATOM 2397 O O . GLU A 1 301 ? -29.863 -13.918 26.948 1.00 96.31 301 GLU A O 1
ATOM 2402 N N . GLN A 1 302 ? -27.633 -13.663 26.933 1.00 95.19 302 GLN A N 1
ATOM 2403 C CA . GLN A 1 302 ? -27.460 -13.971 28.357 1.00 95.19 302 GLN A CA 1
ATOM 2404 C C . GLN A 1 302 ? -28.293 -13.050 29.255 1.00 95.19 302 GLN A C 1
ATOM 2406 O O . GLN A 1 302 ? -28.937 -13.519 30.185 1.00 95.19 302 GLN A O 1
ATOM 2411 N N . ALA A 1 303 ? -28.299 -11.739 28.994 1.00 92.81 303 ALA A N 1
ATOM 2412 C CA . ALA A 1 303 ? -29.077 -10.791 29.790 1.00 92.81 303 ALA A CA 1
ATOM 2413 C C . ALA A 1 303 ? -30.596 -11.038 29.708 1.00 92.81 303 ALA A C 1
ATOM 2415 O O . ALA A 1 303 ? -31.305 -10.747 30.670 1.00 92.81 303 ALA A O 1
ATOM 2416 N N . ASN A 1 304 ? -31.094 -11.565 28.586 1.00 93.38 304 ASN A N 1
ATOM 2417 C CA . ASN A 1 304 ? -32.500 -11.928 28.438 1.00 93.38 304 ASN A CA 1
ATOM 2418 C C . ASN A 1 304 ? -32.845 -13.202 29.218 1.00 93.38 304 ASN A C 1
ATOM 2420 O O . ASN A 1 304 ? -33.866 -13.198 29.903 1.00 93.38 304 ASN A O 1
ATOM 2424 N N . ASP A 1 305 ? -31.981 -14.222 29.190 1.00 92.88 305 ASP A N 1
ATOM 2425 C CA . ASP A 1 305 ? -32.186 -15.476 29.933 1.00 92.88 305 ASP A CA 1
ATOM 2426 C C . ASP A 1 305 ? -32.288 -15.229 31.453 1.00 92.88 305 ASP A C 1
ATOM 2428 O O . ASP A 1 305 ? -33.196 -15.733 32.117 1.00 92.88 305 ASP A O 1
ATOM 2432 N N . TRP A 1 306 ? -31.434 -14.352 32.000 1.00 87.94 306 TRP A N 1
ATOM 2433 C CA . TRP A 1 306 ? -31.499 -13.943 33.414 1.00 87.94 306 TRP A CA 1
ATOM 2434 C C . TRP A 1 306 ? -32.813 -13.244 33.789 1.00 87.94 306 TRP A C 1
ATOM 2436 O O . TRP A 1 306 ? -33.271 -13.356 34.927 1.00 87.94 306 TRP A O 1
ATOM 2446 N N . ASN A 1 307 ? -33.424 -12.510 32.856 1.00 88.06 307 ASN A N 1
ATOM 2447 C CA . ASN A 1 307 ? -34.691 -11.823 33.109 1.00 88.06 307 ASN A CA 1
ATOM 2448 C C . ASN A 1 307 ? -35.890 -12.778 33.047 1.00 88.06 307 ASN A C 1
ATOM 2450 O O . ASN A 1 307 ? -36.895 -12.512 33.705 1.00 88.06 307 ASN A O 1
ATOM 2454 N N . THR A 1 308 ? -35.801 -13.868 32.278 1.00 85.50 308 THR A N 1
ATOM 2455 C CA . THR A 1 308 ? -36.851 -14.894 32.221 1.00 85.50 308 THR A CA 1
ATOM 2456 C C . THR A 1 308 ? -36.816 -15.828 33.429 1.00 85.50 308 THR A C 1
ATOM 2458 O O . THR A 1 308 ? -37.868 -16.081 34.007 1.00 85.50 308 THR A O 1
ATOM 2461 N N . GLU A 1 309 ? -35.633 -16.256 33.889 1.00 80.44 309 GLU A N 1
ATOM 2462 C CA . GLU A 1 309 ? -35.517 -17.127 35.075 1.00 80.44 309 GLU A CA 1
ATOM 2463 C C . GLU A 1 309 ? -35.945 -16.415 36.372 1.00 80.44 309 GLU A C 1
ATOM 2465 O O . GLU A 1 309 ? -36.519 -17.030 37.266 1.00 80.44 309 GLU A O 1
ATOM 2470 N N . GLY A 1 310 ? -35.742 -15.096 36.468 1.00 69.75 310 GLY A N 1
ATOM 2471 C CA . GLY A 1 310 ? -36.147 -14.313 37.641 1.00 69.75 310 GLY A CA 1
ATOM 2472 C C . GLY A 1 310 ? -37.660 -14.101 37.803 1.00 69.75 310 GLY A C 1
ATOM 2473 O O . GLY A 1 310 ? -38.077 -13.620 38.856 1.00 69.75 310 GLY A O 1
ATOM 2474 N N . TYR A 1 311 ? -38.478 -14.419 36.792 1.00 66.56 311 TYR A N 1
ATOM 2475 C CA . TYR A 1 311 ? -39.937 -14.243 36.846 1.00 66.56 311 TYR A CA 1
ATOM 2476 C C . TYR A 1 311 ? -40.687 -15.527 37.230 1.00 66.56 311 TYR A C 1
ATOM 2478 O O . TYR A 1 311 ? -41.776 -15.436 37.788 1.00 66.56 311 TYR A O 1
ATOM 2486 N N . GLU A 1 312 ? -40.118 -16.711 36.982 1.00 63.38 312 GLU A N 1
ATOM 2487 C CA . GLU A 1 312 ? -40.796 -17.989 37.261 1.00 63.38 312 GLU A CA 1
ATOM 2488 C C . GLU A 1 312 ? -40.721 -18.404 38.744 1.00 63.38 312 GLU A C 1
ATOM 2490 O O . GLU A 1 312 ? -41.649 -19.030 39.247 1.00 63.38 312 GLU A O 1
ATOM 2495 N N . ASP A 1 313 ? -39.700 -17.969 39.490 1.00 60.28 313 ASP A N 1
ATOM 2496 C CA . ASP A 1 313 ? -39.516 -18.349 40.907 1.00 60.28 313 ASP A CA 1
ATOM 2497 C C . ASP A 1 313 ? -40.383 -17.515 41.889 1.00 60.28 313 ASP A C 1
ATOM 2499 O O . ASP A 1 313 ? -40.457 -17.788 43.088 1.00 60.28 313 ASP A O 1
ATOM 2503 N N . GLY A 1 314 ? -41.059 -16.469 41.394 1.00 58.91 314 GLY A N 1
ATOM 2504 C CA . GLY A 1 314 ? -41.888 -15.564 42.204 1.00 58.91 314 GLY A CA 1
ATOM 2505 C C . GLY A 1 314 ? -43.353 -15.986 42.364 1.00 58.91 314 GLY A C 1
ATOM 2506 O O . GLY A 1 314 ? -43.980 -15.629 43.364 1.00 58.91 314 GLY A O 1
ATOM 2507 N N . ASP A 1 315 ? -43.902 -16.753 41.418 1.00 57.06 315 ASP A N 1
ATOM 2508 C CA . ASP A 1 315 ? -45.325 -17.122 41.421 1.00 57.06 315 ASP A CA 1
ATOM 2509 C C . ASP A 1 315 ? -45.608 -18.451 42.152 1.00 57.06 315 ASP A C 1
ATOM 2511 O O . ASP A 1 315 ? -46.696 -18.620 42.709 1.00 57.06 315 ASP A O 1
ATOM 2515 N N . GLU A 1 316 ? -44.631 -19.361 42.281 1.00 57.12 316 GLU A N 1
ATOM 2516 C CA . GLU A 1 316 ? -44.838 -20.621 43.021 1.00 57.12 316 GLU A CA 1
ATOM 2517 C C . GLU A 1 316 ? -44.950 -20.423 44.546 1.00 57.12 316 GLU A C 1
ATOM 2519 O O . GLU A 1 316 ? -45.681 -21.156 45.224 1.00 57.12 316 GLU A O 1
ATOM 2524 N N . VAL A 1 317 ? -44.310 -19.393 45.114 1.00 56.72 317 VAL A N 1
ATOM 2525 C CA . VAL A 1 317 ? -44.353 -19.151 46.568 1.00 56.72 317 VAL A CA 1
ATOM 2526 C C . VAL A 1 317 ? -45.752 -18.710 47.021 1.00 56.72 317 VAL A C 1
ATOM 2528 O O . VAL A 1 317 ? -46.225 -19.149 48.072 1.00 56.72 317 VAL A O 1
ATOM 2531 N N . HIS A 1 318 ? -46.479 -17.938 46.208 1.00 55.06 318 HIS A N 1
ATOM 2532 C CA . HIS A 1 318 ? -47.825 -17.476 46.563 1.00 55.06 318 HIS A CA 1
ATOM 2533 C C . HIS A 1 318 ? -48.945 -18.491 46.298 1.00 55.06 318 HIS A C 1
ATOM 2535 O O . HIS A 1 318 ? -50.029 -18.358 46.879 1.00 55.06 318 HIS A O 1
ATOM 2541 N N . GLU A 1 319 ? -48.721 -19.518 45.474 1.00 56.41 319 GLU A N 1
ATOM 2542 C CA . GLU A 1 319 ? -49.736 -20.554 45.255 1.00 56.41 319 GLU A CA 1
ATOM 2543 C C . GLU A 1 319 ? -49.761 -21.602 46.383 1.00 56.41 319 GLU A C 1
ATOM 2545 O O . GLU A 1 319 ? -50.819 -22.163 46.690 1.00 56.41 319 GLU A O 1
ATOM 2550 N N . SER A 1 320 ? -48.638 -21.796 47.084 1.00 56.09 320 SER A N 1
ATOM 2551 C CA . SER A 1 320 ? -48.567 -22.687 48.250 1.00 56.09 320 SER A CA 1
ATOM 2552 C C . SER A 1 320 ? -49.312 -22.145 49.485 1.00 56.09 320 SER A C 1
ATOM 2554 O O . SER A 1 320 ? -49.947 -22.919 50.203 1.00 56.09 320 SER A O 1
ATOM 2556 N N . GLU A 1 321 ? -49.353 -20.822 49.692 1.00 56.72 321 GLU A N 1
ATOM 2557 C CA . GLU A 1 321 ? -50.076 -20.204 50.818 1.00 56.72 321 GLU A CA 1
ATOM 2558 C C . GLU A 1 321 ? -51.602 -20.161 50.621 1.00 56.72 321 GLU A C 1
ATOM 2560 O O . GLU A 1 321 ? -52.350 -20.150 51.598 1.00 56.72 321 GLU A O 1
ATOM 2565 N N . ARG A 1 322 ? -52.109 -20.200 49.379 1.00 57.41 322 ARG A N 1
ATOM 2566 C CA . ARG A 1 322 ? -53.565 -20.185 49.118 1.00 57.41 322 ARG A CA 1
ATOM 2567 C C . ARG A 1 322 ? -54.258 -21.536 49.289 1.00 57.41 322 ARG A C 1
ATOM 2569 O O . ARG A 1 322 ? -55.484 -21.568 49.307 1.00 57.41 322 ARG A O 1
ATOM 2576 N N . ARG A 1 323 ? -53.523 -22.646 49.410 1.00 57.16 323 ARG A N 1
ATOM 2577 C CA . ARG A 1 323 ? -54.111 -23.998 49.529 1.00 57.16 323 ARG A CA 1
ATOM 2578 C C . ARG A 1 323 ? -54.291 -24.494 50.971 1.00 57.16 323 ARG A C 1
ATOM 2580 O O . ARG A 1 323 ? -54.731 -25.624 51.152 1.00 57.16 323 ARG A O 1
ATOM 2587 N N . VAL A 1 324 ? -53.985 -23.677 51.984 1.00 57.50 324 VAL A N 1
ATOM 2588 C CA . VAL A 1 324 ? -54.099 -24.047 53.416 1.00 57.50 324 VAL A CA 1
ATOM 2589 C C . VAL A 1 324 ? -55.215 -23.267 54.148 1.00 57.50 324 VAL A C 1
ATOM 2591 O O . VAL A 1 324 ? -55.317 -23.336 55.370 1.00 57.50 324 VAL A O 1
ATOM 2594 N N . GLY A 1 325 ? -56.073 -22.542 53.420 1.00 51.38 325 GLY A N 1
ATOM 2595 C CA . GLY A 1 325 ? -57.240 -21.829 53.965 1.00 51.38 325 GLY A CA 1
ATOM 2596 C C . GLY A 1 325 ? -58.551 -22.562 53.733 1.00 51.38 325 GLY A C 1
ATOM 2597 O O . GLY A 1 325 ? -58.811 -22.913 52.562 1.00 51.38 325 GLY A O 1
#

pLDDT: mean 92.87, std 10.69, range [51.38, 98.81]

Sequence (325 aa):
MPPAKLTPEVVVQRRVTNCLRVVLAVQCGGMAARYLFVPFEQESDFFSTLVFDWEWPETLAQRYEDVGMWAMMVCGLALLVFPLVERILRYASSGPVPTLPARLWQPLPLLFITCWMLTIALFSMWRGGPYAEWVLGEWAARFAVPLALLAFLPTRAHPRIPERRMTDWIGILRFATAMTFVVHGWKALEHYPPFMDLVFGTFQRADLPEPQQVDVQAALTVIGVLDLLVAALIVMTRWPGVAFYMATWGFITAASRVTSAGWNAYAEMLLRAANGGVPLVLFLYWTGLRTLERKAASENEQANDWNTEGYEDGDEVHESERRVG

Secondary structure (DSSP, 8-state):
-PPPPPPHHHHHHHHHHHHHHHHHHHHHHHHHHHHHH-TT----HHHHIIIIIS---HHHHHHHHHHHHHHHHHHHHHHHHHHHHHHHHHHH-SS------HHHHTHHHHHHHHHHHHHHHHHHHHTT-TTGGGHHHHTHHHHHHHHHHHHTS--SS-SS--HHHHHHHHHHHHHHHHHHHHHHHHHHHTT-HHHHHHHHHHHHHTTPPPPPHHHHHHHHHHHHHHHHHHHHHHHH---HHHHHHHHHHHHHHHHHHHHHH-GGGHHHHHHTHHHHHHHHHHHHHHHHHHHHHHHHHHHHHHHHHHHHHHHHTTHHHHHHHTT--